Protein AF-A0A7C0YTQ5-F1 (afdb_monomer)

Structure (mmCIF, N/CA/C/O backbone):
data_AF-A0A7C0YTQ5-F1
#
_entry.id   AF-A0A7C0YTQ5-F1
#
loop_
_atom_site.group_PDB
_atom_site.id
_atom_site.type_symbol
_atom_site.label_atom_id
_atom_site.label_alt_id
_atom_site.label_comp_id
_atom_site.label_asym_id
_atom_site.label_entity_id
_atom_site.label_seq_id
_atom_site.pdbx_PDB_ins_code
_atom_site.Cartn_x
_atom_site.Cartn_y
_atom_site.Cartn_z
_atom_site.occupancy
_atom_site.B_iso_or_equiv
_atom_site.auth_seq_id
_atom_site.auth_comp_id
_atom_site.auth_asym_id
_atom_site.auth_atom_id
_atom_site.pdbx_PDB_model_num
ATOM 1 N N . MET A 1 1 ? 10.601 65.244 -18.528 1.00 33.66 1 MET A N 1
ATOM 2 C CA . MET A 1 1 ? 9.799 64.788 -19.687 1.00 33.66 1 MET A CA 1
ATOM 3 C C . MET A 1 1 ? 9.968 63.281 -19.863 1.00 33.66 1 MET A C 1
ATOM 5 O O . MET A 1 1 ? 11.079 62.850 -20.105 1.00 33.66 1 MET A O 1
ATOM 9 N N . LYS A 1 2 ? 8.852 62.544 -19.732 1.00 33.53 2 LYS A N 1
ATOM 10 C CA . LYS A 1 2 ? 8.462 61.284 -20.412 1.00 33.53 2 LYS A CA 1
ATOM 11 C C . LYS A 1 2 ? 9.343 60.011 -20.314 1.00 33.53 2 LYS A C 1
ATOM 13 O O . LYS A 1 2 ? 10.277 59.831 -21.078 1.00 33.53 2 LYS A O 1
ATOM 18 N N . ASN A 1 3 ? 8.880 59.097 -19.446 1.00 35.41 3 ASN A N 1
ATOM 19 C CA . ASN A 1 3 ? 8.549 57.664 -19.630 1.00 35.41 3 ASN A CA 1
ATOM 20 C C . ASN A 1 3 ? 9.261 56.822 -20.714 1.00 35.41 3 ASN A C 1
ATOM 22 O O . ASN A 1 3 ? 9.084 57.105 -21.896 1.00 35.41 3 ASN A O 1
ATOM 26 N N . ARG A 1 4 ? 9.726 55.611 -20.343 1.00 32.31 4 ARG A N 1
ATOM 27 C CA . ARG A 1 4 ? 8.963 54.346 -20.532 1.00 32.31 4 ARG A CA 1
ATOM 28 C C . ARG A 1 4 ? 9.652 53.096 -19.938 1.00 32.31 4 ARG A C 1
ATOM 30 O O . ARG A 1 4 ? 10.866 52.973 -19.952 1.00 32.31 4 ARG A O 1
ATOM 37 N N . LEU A 1 5 ? 8.798 52.200 -19.433 1.00 41.66 5 LEU A N 1
ATOM 38 C CA . LEU A 1 5 ? 9.021 50.893 -18.795 1.00 41.66 5 LEU A CA 1
ATOM 39 C C . LEU A 1 5 ? 9.475 49.776 -19.755 1.00 41.66 5 LEU A C 1
ATOM 41 O O . LEU A 1 5 ? 9.019 49.752 -20.895 1.00 41.66 5 LEU A O 1
ATOM 45 N N . SER A 1 6 ? 10.235 48.804 -19.225 1.00 32.41 6 SER A N 1
ATOM 46 C CA . SER A 1 6 ? 10.230 47.343 -19.510 1.00 32.41 6 SER A CA 1
ATOM 47 C C . SER A 1 6 ? 11.594 46.781 -19.070 1.00 32.41 6 SER A C 1
ATOM 49 O O . SER A 1 6 ? 12.605 47.314 -19.497 1.00 32.41 6 SER A O 1
ATOM 51 N N . GLY A 1 7 ? 11.787 45.745 -18.259 1.00 29.73 7 GLY A N 1
ATOM 52 C CA . GLY A 1 7 ? 10.937 44.734 -17.649 1.00 29.73 7 GLY A CA 1
ATOM 53 C C . GLY A 1 7 ? 11.862 43.697 -16.976 1.00 29.73 7 GLY A C 1
ATOM 54 O O . GLY A 1 7 ? 13.025 43.583 -17.355 1.00 29.73 7 GLY A O 1
ATOM 55 N N . LYS A 1 8 ? 11.307 42.931 -16.026 1.00 28.84 8 LYS A N 1
ATOM 56 C CA . LYS A 1 8 ? 11.883 41.760 -15.325 1.00 28.84 8 LYS A CA 1
ATOM 57 C C . LYS A 1 8 ? 12.876 42.059 -14.190 1.00 28.84 8 LYS A C 1
ATOM 59 O O . LYS A 1 8 ? 14.083 41.901 -14.321 1.00 28.84 8 LYS A O 1
ATOM 64 N N . ALA A 1 9 ? 12.315 42.406 -13.032 1.00 30.31 9 ALA A N 1
ATOM 65 C CA . ALA A 1 9 ? 12.960 42.177 -11.746 1.00 30.31 9 ALA A CA 1
ATOM 66 C C . ALA A 1 9 ? 12.836 40.686 -11.398 1.00 30.31 9 ALA A C 1
ATOM 68 O O . ALA A 1 9 ? 11.731 40.164 -11.245 1.00 30.31 9 ALA A O 1
ATOM 69 N N . THR A 1 10 ? 13.973 40.005 -11.317 1.00 30.00 10 THR A N 1
ATOM 70 C CA . THR A 1 10 ? 14.093 38.643 -10.797 1.00 30.00 10 THR A CA 1
ATOM 71 C C . THR A 1 10 ? 13.879 38.701 -9.287 1.00 30.00 10 THR A C 1
ATOM 73 O O . THR A 1 10 ? 14.781 39.081 -8.544 1.00 30.00 10 THR A O 1
ATOM 76 N N . PHE A 1 11 ? 12.673 38.380 -8.824 1.00 29.33 11 PHE A N 1
ATOM 77 C CA . PHE A 1 11 ? 12.411 38.181 -7.401 1.00 29.33 11 PHE A CA 1
ATOM 78 C C . PHE A 1 11 ? 12.892 36.783 -7.008 1.00 29.33 11 PHE A C 1
ATOM 80 O O . PHE A 1 11 ? 12.277 35.780 -7.358 1.00 29.33 11 PHE A O 1
ATOM 87 N N . ILE A 1 12 ? 14.011 36.731 -6.287 1.00 30.23 12 ILE A N 1
ATOM 88 C CA . ILE A 1 12 ? 14.450 35.547 -5.549 1.00 30.23 12 ILE A CA 1
ATOM 89 C C . ILE A 1 12 ? 13.505 35.425 -4.348 1.00 30.23 12 ILE A C 1
ATOM 91 O O . ILE A 1 12 ? 13.660 36.135 -3.356 1.00 30.23 12 ILE A O 1
ATOM 95 N N . PHE A 1 13 ? 12.479 34.580 -4.460 1.00 29.61 13 PHE A N 1
ATOM 96 C CA . PHE A 1 13 ? 11.639 34.213 -3.323 1.00 29.61 13 PHE A CA 1
ATOM 97 C C . PHE A 1 13 ? 12.388 33.191 -2.467 1.00 29.61 13 PHE A C 1
ATOM 99 O O . PHE A 1 13 ? 12.521 32.022 -2.817 1.00 29.61 13 PHE A O 1
ATOM 106 N N . LEU A 1 14 ? 12.891 33.674 -1.333 1.00 30.48 14 LEU A N 1
ATOM 107 C CA . LEU A 1 14 ? 13.418 32.885 -0.228 1.00 30.48 14 LEU A CA 1
ATOM 108 C C . LEU A 1 14 ? 12.229 32.209 0.484 1.00 30.48 14 LEU A C 1
ATOM 110 O O . LEU A 1 14 ? 11.686 32.732 1.454 1.00 30.48 14 LEU A O 1
ATOM 114 N N . GLY A 1 15 ? 11.752 31.092 -0.064 1.00 25.95 15 GLY A N 1
ATOM 115 C CA . GLY A 1 15 ? 10.710 30.266 0.544 1.00 25.95 15 GLY A CA 1
ATOM 116 C C . GLY A 1 15 ? 11.324 29.303 1.553 1.00 25.95 15 GLY A C 1
ATOM 117 O O . GLY A 1 15 ? 11.961 28.327 1.169 1.00 25.95 15 GLY A O 1
ATOM 118 N N . ALA A 1 16 ? 11.151 29.587 2.843 1.00 28.80 16 ALA A N 1
ATOM 119 C CA . ALA A 1 16 ? 11.506 28.678 3.923 1.00 28.80 16 ALA A CA 1
ATOM 120 C C . ALA A 1 16 ? 10.618 27.423 3.853 1.00 28.80 16 ALA A C 1
ATOM 122 O O . ALA A 1 16 ? 9.461 27.446 4.270 1.00 28.80 16 ALA A O 1
ATOM 123 N N . VAL A 1 17 ? 11.153 26.332 3.305 1.00 26.00 17 VAL A N 1
ATOM 124 C CA . VAL A 1 17 ? 10.541 25.004 3.396 1.00 26.00 17 VAL A CA 1
ATOM 125 C C . VAL A 1 17 ? 10.915 24.436 4.760 1.00 26.00 17 VAL A C 1
ATOM 127 O O . VAL A 1 17 ? 12.071 24.101 5.017 1.00 26.00 17 VAL A O 1
ATOM 130 N N . LEU A 1 18 ? 9.935 24.379 5.659 1.00 24.92 18 LEU A N 1
ATOM 131 C CA . LEU A 1 18 ? 10.058 23.721 6.953 1.00 24.92 18 LEU A CA 1
ATOM 132 C C . LEU A 1 18 ? 10.075 22.203 6.716 1.00 24.92 18 LEU A C 1
ATOM 134 O O . LEU A 1 18 ? 9.034 21.552 6.669 1.00 24.92 18 LEU A O 1
ATOM 138 N N . VAL A 1 19 ? 11.266 21.652 6.499 1.00 27.00 19 VAL A N 1
ATOM 139 C CA . VAL A 1 19 ? 11.475 20.208 6.394 1.00 27.00 19 VAL A CA 1
ATOM 140 C C . VAL A 1 19 ? 11.531 19.640 7.814 1.00 27.00 19 VAL A C 1
ATOM 142 O O . VAL A 1 19 ? 12.537 19.790 8.504 1.00 27.00 19 VAL A O 1
ATOM 145 N N . LEU A 1 20 ? 10.460 18.984 8.271 1.00 26.52 20 LEU A N 1
ATOM 146 C CA . LEU A 1 20 ? 10.534 18.093 9.433 1.00 26.52 20 LEU A CA 1
ATOM 147 C C . LEU A 1 20 ? 11.213 16.792 8.995 1.00 26.52 20 LEU A C 1
ATOM 149 O O . LEU A 1 20 ? 10.571 15.794 8.679 1.00 26.52 20 LEU A O 1
ATOM 153 N N . VAL A 1 21 ? 12.543 16.835 8.938 1.00 29.97 21 VAL A N 1
ATOM 154 C CA . VAL A 1 21 ? 13.379 15.642 8.844 1.00 29.97 21 VAL A CA 1
ATOM 155 C C . VAL A 1 21 ? 13.406 15.007 10.235 1.00 29.97 21 VAL A C 1
ATOM 157 O O . VAL A 1 21 ? 14.078 15.512 11.130 1.00 29.97 21 VAL A O 1
ATOM 160 N N . PHE A 1 22 ? 12.703 13.892 10.435 1.00 28.77 22 PHE A N 1
ATOM 161 C CA . PHE A 1 22 ? 12.998 12.989 11.552 1.00 28.77 22 PHE A CA 1
ATOM 162 C C . PHE A 1 22 ? 14.274 12.209 11.201 1.00 28.77 22 PHE A C 1
ATOM 164 O O . PHE A 1 22 ? 14.245 11.042 10.820 1.00 28.77 22 PHE A O 1
ATOM 171 N N . THR A 1 23 ? 15.427 12.875 11.266 1.00 30.69 23 THR A N 1
ATOM 172 C CA . THR A 1 23 ? 16.707 12.178 11.347 1.00 30.69 23 THR A CA 1
ATOM 173 C C . THR A 1 23 ? 16.878 11.754 12.795 1.00 30.69 23 THR A C 1
ATOM 175 O O . THR A 1 23 ? 17.096 12.579 13.681 1.00 30.69 23 THR A O 1
ATOM 178 N N . ALA A 1 24 ? 16.827 10.448 13.047 1.00 31.30 24 ALA A N 1
ATOM 179 C CA . ALA A 1 24 ? 17.508 9.882 14.200 1.00 31.30 24 ALA A CA 1
ATOM 180 C C . ALA A 1 24 ? 19.011 10.119 13.991 1.00 31.30 24 ALA A C 1
ATOM 182 O O . ALA A 1 24 ? 19.722 9.277 13.442 1.00 31.30 24 ALA A O 1
ATOM 183 N N . VAL A 1 25 ? 19.495 11.312 14.346 1.00 32.22 25 VAL A N 1
ATOM 184 C CA . VAL A 1 25 ? 20.926 11.576 14.350 1.00 32.22 25 VAL A CA 1
ATOM 185 C C . VAL A 1 25 ? 21.502 10.844 15.550 1.00 32.22 25 VAL A C 1
ATOM 187 O O . VAL A 1 25 ? 21.454 11.314 16.685 1.00 32.22 25 VAL A O 1
ATOM 190 N N . VAL A 1 26 ? 22.045 9.661 15.287 1.00 32.22 26 VAL A N 1
ATOM 191 C CA . VAL A 1 26 ? 22.974 8.991 16.191 1.00 32.22 26 VAL A CA 1
ATOM 192 C C . VAL A 1 26 ? 24.253 9.831 16.208 1.00 32.22 26 VAL A C 1
ATOM 194 O O . VAL A 1 26 ? 25.186 9.594 15.445 1.00 32.22 26 VAL A O 1
ATOM 197 N N . TYR A 1 27 ? 24.294 10.855 17.061 1.00 34.28 27 TYR A N 1
ATOM 198 C CA . TYR A 1 27 ? 25.544 11.513 17.426 1.00 34.28 27 TYR A CA 1
ATOM 199 C C . TYR A 1 27 ? 26.285 10.614 18.415 1.00 34.28 27 TYR A C 1
ATOM 201 O O . TYR A 1 27 ? 26.100 10.689 19.627 1.00 34.28 27 TYR A O 1
ATOM 209 N N . ALA A 1 28 ? 27.144 9.754 17.878 1.00 31.17 28 ALA A N 1
ATOM 210 C CA . ALA A 1 28 ? 28.247 9.174 18.621 1.00 31.17 28 ALA A CA 1
ATOM 211 C C . ALA A 1 28 ? 29.511 9.980 18.298 1.00 31.17 28 ALA A C 1
ATOM 213 O O . ALA A 1 28 ? 30.198 9.680 17.329 1.00 31.17 28 ALA A O 1
ATOM 214 N N . GLN A 1 29 ? 29.800 11.008 19.098 1.00 30.16 29 GLN A N 1
ATOM 215 C CA . GLN A 1 29 ? 31.159 11.472 19.402 1.00 30.16 29 GLN A CA 1
ATOM 216 C C . GLN A 1 29 ? 31.111 12.363 20.651 1.00 30.16 29 GLN A C 1
ATOM 218 O O . GLN A 1 29 ? 30.221 13.195 20.806 1.00 30.16 29 GLN A O 1
ATOM 223 N N . GLY A 1 30 ? 32.005 12.072 21.595 1.00 27.55 30 GLY A N 1
ATOM 224 C CA . GLY A 1 30 ? 31.931 12.520 22.979 1.00 27.55 30 GLY A CA 1
ATOM 225 C C . GLY A 1 30 ? 32.515 13.904 23.269 1.00 27.55 30 GLY A C 1
ATOM 226 O O . GLY A 1 30 ? 33.322 14.426 22.510 1.00 27.55 30 GLY A O 1
ATOM 227 N N . GLN A 1 31 ? 32.114 14.380 24.455 1.00 29.89 31 GLN A N 1
ATOM 228 C CA . GLN A 1 31 ? 32.648 15.463 25.293 1.00 29.89 31 GLN A CA 1
ATOM 229 C C . GLN A 1 31 ? 32.600 16.898 24.742 1.00 29.89 31 GLN A C 1
ATOM 231 O O . GLN A 1 31 ? 33.457 17.326 23.986 1.00 29.89 31 GLN A O 1
ATOM 236 N N . ASP A 1 32 ? 31.671 17.695 25.281 1.00 26.91 32 ASP A N 1
ATOM 237 C CA . ASP A 1 32 ? 32.032 18.495 26.457 1.00 26.91 32 ASP A CA 1
ATOM 238 C C . ASP A 1 32 ? 30.819 18.833 27.337 1.00 26.91 32 ASP A C 1
ATOM 240 O O . ASP A 1 32 ? 29.768 19.309 26.909 1.00 26.91 32 ASP A O 1
ATOM 244 N N . SER A 1 33 ? 30.980 18.523 28.617 1.00 44.69 33 SER A N 1
ATOM 245 C CA . SER A 1 33 ? 30.022 18.708 29.696 1.00 44.69 33 SER A CA 1
ATOM 246 C C . SER A 1 33 ? 30.047 20.150 30.199 1.00 44.69 33 SER A C 1
ATOM 248 O O . SER A 1 33 ? 30.950 20.524 30.940 1.00 44.69 33 SER A O 1
ATOM 250 N N . SER A 1 34 ? 29.051 20.952 29.814 1.00 39.31 34 SER A N 1
ATOM 251 C CA . SER A 1 34 ? 28.438 22.029 30.626 1.00 39.31 34 SER A CA 1
ATOM 252 C C . SER A 1 34 ? 27.469 22.878 29.788 1.00 39.31 34 SER A C 1
ATOM 254 O O . SER A 1 34 ? 27.635 24.078 29.605 1.00 39.31 34 SER A O 1
ATOM 256 N N . GLY A 1 35 ? 26.400 22.258 29.295 1.00 31.27 35 GLY A N 1
ATOM 257 C CA . GLY A 1 35 ? 25.255 22.967 28.726 1.00 31.27 35 GLY A CA 1
ATOM 258 C C . GLY A 1 35 ? 23.995 22.456 29.398 1.00 31.27 35 GLY A C 1
ATOM 259 O O . GLY A 1 35 ? 23.639 21.297 29.216 1.00 31.27 35 GLY A O 1
ATOM 260 N N . LYS A 1 36 ? 23.352 23.287 30.223 1.00 36.16 36 LYS A N 1
ATOM 261 C CA . LYS A 1 36 ? 22.067 22.977 30.865 1.00 36.16 36 LYS A CA 1
ATOM 262 C C . LYS A 1 36 ? 21.083 22.440 29.821 1.00 36.16 36 LYS A C 1
ATOM 264 O O . LYS A 1 36 ? 20.647 23.185 28.947 1.00 36.16 36 LYS A O 1
ATOM 269 N N . SER A 1 37 ? 20.731 21.162 29.944 1.00 37.69 37 SER A N 1
ATOM 270 C CA . SER A 1 37 ? 19.600 20.545 29.255 1.00 37.69 37 SER A CA 1
ATOM 271 C C . SER A 1 37 ? 18.329 21.302 29.646 1.00 37.69 37 SER A C 1
ATOM 273 O O . SER A 1 37 ? 17.781 21.107 30.726 1.00 37.69 37 SER A O 1
ATOM 275 N N . GLY A 1 38 ? 17.859 22.189 28.772 1.00 38.94 38 GLY A N 1
ATOM 276 C CA . GLY A 1 38 ? 16.577 22.885 28.912 1.00 38.94 38 GLY A CA 1
ATOM 277 C C . GLY A 1 38 ? 15.352 22.002 28.635 1.00 38.94 38 GLY A C 1
ATOM 278 O O . GLY A 1 38 ? 14.287 22.536 28.346 1.00 38.94 38 GLY A O 1
ATOM 279 N N . LEU A 1 39 ? 15.496 20.673 28.683 1.00 45.97 39 LEU A N 1
ATOM 280 C CA . LEU A 1 39 ? 14.443 19.685 28.413 1.00 45.97 39 LEU A CA 1
ATOM 281 C C . LEU A 1 39 ? 14.196 18.762 29.614 1.00 45.97 39 LEU A C 1
ATOM 283 O O . LEU A 1 39 ? 13.808 17.608 29.467 1.00 45.97 39 LEU A O 1
ATOM 287 N N . GLU A 1 40 ? 14.423 19.258 30.824 1.00 40.53 40 GLU A N 1
ATOM 288 C CA . GLU A 1 40 ? 14.065 18.533 32.038 1.00 40.53 40 GLU A CA 1
ATOM 289 C C . GLU A 1 40 ? 12.552 18.700 32.283 1.00 40.53 40 GLU A C 1
ATOM 291 O O . GLU A 1 40 ? 12.098 19.731 32.777 1.00 40.53 40 GLU A O 1
ATOM 296 N N . GLY A 1 41 ? 11.750 17.710 31.864 1.00 49.34 41 GLY A N 1
ATOM 297 C CA . GLY A 1 41 ? 10.367 17.549 32.340 1.00 49.34 41 GLY A CA 1
ATOM 298 C C . GLY A 1 41 ? 9.225 17.579 31.316 1.00 49.34 41 GLY A C 1
ATOM 299 O O . GLY A 1 41 ? 8.072 17.621 31.737 1.00 49.34 41 GLY A O 1
ATOM 300 N N . LYS A 1 42 ? 9.480 17.543 30.000 1.00 51.88 42 LYS A N 1
ATOM 301 C CA . LYS A 1 42 ? 8.412 17.339 28.999 1.00 51.88 42 LYS A CA 1
ATOM 302 C C . LYS A 1 42 ? 8.490 15.924 28.440 1.00 51.88 42 LYS A C 1
ATOM 304 O O . LYS A 1 42 ? 9.500 15.562 27.849 1.00 51.88 42 LYS A O 1
ATOM 309 N N . ASP A 1 43 ? 7.433 15.145 28.650 1.00 77.31 43 ASP A N 1
ATOM 310 C CA . ASP A 1 43 ? 7.246 13.837 28.019 1.00 77.31 43 ASP A CA 1
ATOM 311 C C . ASP A 1 43 ? 7.401 13.986 26.486 1.00 77.31 43 ASP A C 1
ATOM 313 O O . ASP A 1 43 ? 6.651 14.769 25.890 1.00 77.31 43 ASP A O 1
ATOM 317 N N . PRO A 1 44 ? 8.377 13.310 25.842 1.00 79.06 44 PRO A N 1
ATOM 318 C CA . PRO A 1 44 ? 8.600 13.407 24.399 1.00 79.06 44 PRO A CA 1
ATOM 319 C C . PRO A 1 44 ? 7.342 13.119 23.572 1.00 79.06 44 PRO A C 1
ATOM 321 O O . PRO A 1 44 ? 7.082 13.817 22.595 1.00 79.06 44 PRO A O 1
ATOM 324 N N . LEU A 1 45 ? 6.504 12.172 24.012 1.00 80.69 45 LEU A N 1
ATOM 325 C CA . LEU A 1 45 ? 5.254 11.841 23.329 1.00 80.69 45 LEU A CA 1
ATOM 326 C C . LEU A 1 45 ? 4.251 12.999 23.395 1.00 80.69 45 LEU A C 1
ATOM 328 O O . LEU A 1 45 ? 3.539 13.275 22.432 1.00 80.69 45 LEU A O 1
ATOM 332 N N . LEU A 1 46 ? 4.210 13.706 24.526 1.00 80.38 46 LEU A N 1
ATOM 333 C CA . LEU A 1 46 ? 3.353 14.875 24.702 1.00 80.38 46 LEU A CA 1
ATOM 334 C C . LEU A 1 46 ? 3.806 16.042 23.815 1.00 80.38 46 LEU A C 1
ATOM 336 O O . LEU A 1 46 ? 2.967 16.782 23.303 1.00 80.38 46 LEU A O 1
ATOM 340 N N . TYR A 1 47 ? 5.116 16.209 23.623 1.00 80.31 47 TYR A N 1
ATOM 341 C CA . TYR A 1 47 ? 5.659 17.211 22.707 1.00 80.31 47 TYR A CA 1
ATOM 342 C C . TYR A 1 47 ? 5.263 16.917 21.253 1.00 80.31 47 TYR A C 1
ATOM 344 O O . TYR A 1 47 ? 4.727 17.796 20.573 1.00 80.31 47 TYR A O 1
ATOM 352 N N . ASP A 1 48 ? 5.432 15.671 20.808 1.00 79.94 48 ASP A N 1
ATOM 353 C CA . ASP A 1 48 ? 5.049 15.248 19.458 1.00 79.94 48 ASP A CA 1
ATOM 354 C C . ASP A 1 48 ? 3.534 15.375 19.233 1.00 79.94 48 ASP A C 1
ATOM 356 O O . ASP A 1 48 ? 3.088 15.864 18.190 1.00 79.94 48 ASP A O 1
ATOM 360 N N . ALA A 1 49 ? 2.727 15.028 20.241 1.00 80.38 49 ALA A N 1
ATOM 361 C CA . ALA A 1 49 ? 1.273 15.158 20.187 1.00 80.38 49 ALA A CA 1
ATOM 362 C C . ALA A 1 49 ? 0.815 16.618 20.050 1.00 80.38 49 ALA A C 1
ATOM 364 O O . ALA A 1 49 ? -0.115 16.891 19.296 1.00 80.38 49 ALA A O 1
ATOM 365 N N . GLN A 1 50 ? 1.474 17.572 20.716 1.00 79.75 50 GLN A N 1
ATOM 366 C CA . GLN A 1 50 ? 1.169 19.004 20.571 1.00 79.75 50 GLN A CA 1
ATOM 367 C C . GLN A 1 50 ? 1.458 19.513 19.153 1.00 79.75 50 GLN A C 1
ATOM 369 O O . GLN A 1 50 ? 0.672 20.286 18.590 1.00 79.75 50 GLN A O 1
ATOM 374 N N . GLY A 1 51 ? 2.569 19.066 18.559 1.00 80.25 51 GLY A N 1
ATOM 375 C CA . GLY A 1 51 ? 2.908 19.379 17.172 1.00 80.25 51 GLY A CA 1
ATOM 376 C C . GLY A 1 51 ? 1.880 18.809 16.195 1.00 80.25 51 GLY A C 1
ATOM 377 O O . GLY A 1 51 ? 1.353 19.527 15.344 1.00 80.25 51 GLY A O 1
ATOM 378 N N . TYR A 1 52 ? 1.529 17.534 16.364 1.00 78.38 52 TYR A N 1
ATOM 379 C CA . TYR A 1 52 ? 0.518 16.866 15.550 1.00 78.38 52 TYR A CA 1
ATOM 380 C C . TYR A 1 52 ? -0.866 17.517 15.673 1.00 78.38 52 TYR A C 1
ATOM 382 O O . TYR A 1 52 ? -1.518 17.764 14.656 1.00 78.38 52 TYR A O 1
ATOM 390 N N . ALA A 1 53 ? -1.294 17.823 16.900 1.00 82.50 53 ALA A N 1
ATOM 391 C CA . ALA A 1 53 ? -2.563 18.476 17.204 1.00 82.50 53 ALA A CA 1
ATOM 392 C C . ALA A 1 53 ? -2.705 19.808 16.461 1.00 82.50 53 ALA A C 1
ATOM 394 O O . ALA A 1 53 ? -3.715 20.055 15.801 1.00 82.50 53 ALA A O 1
ATOM 395 N N . SER A 1 54 ? -1.645 20.618 16.491 1.00 80.50 54 SER A N 1
ATOM 396 C CA . SER A 1 54 ? -1.591 21.904 15.792 1.00 80.50 54 SER A CA 1
ATOM 397 C C . SER A 1 54 ? -1.704 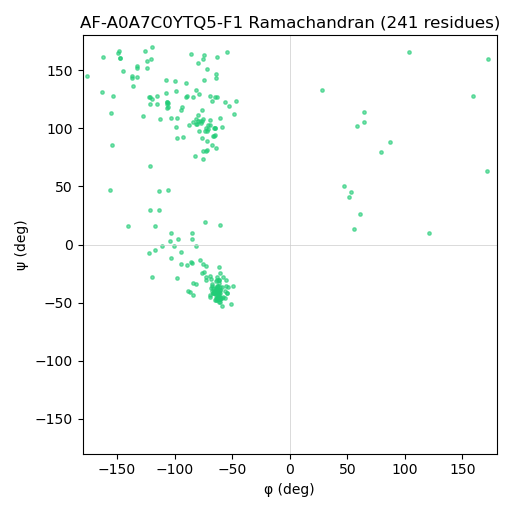21.740 14.273 1.00 80.50 54 SER A C 1
ATOM 399 O O . SER A 1 54 ? -2.437 22.482 13.625 1.00 80.50 54 SER A O 1
ATOM 401 N N . ASN A 1 55 ? -1.020 20.744 13.702 1.00 80.56 55 ASN A N 1
ATOM 402 C CA . ASN A 1 55 ? -1.000 20.511 12.255 1.00 80.56 55 ASN A CA 1
ATOM 403 C C . ASN A 1 55 ? -2.313 19.932 11.710 1.00 80.56 55 ASN A C 1
ATOM 405 O O . ASN A 1 55 ? -2.669 20.198 10.563 1.00 80.56 55 ASN A O 1
ATOM 409 N N . ASN A 1 56 ? -3.027 19.148 12.519 1.00 75.31 56 ASN A N 1
ATOM 410 C CA . ASN A 1 56 ? -4.266 18.475 12.121 1.00 75.31 56 ASN A CA 1
ATOM 411 C C . ASN A 1 56 ? -5.526 19.143 12.688 1.00 75.31 56 ASN A C 1
ATOM 413 O O . ASN A 1 56 ? -6.626 18.649 12.464 1.00 75.31 56 ASN A O 1
ATOM 417 N N . ASN A 1 57 ? -5.380 20.266 13.398 1.00 85.56 57 ASN A N 1
ATOM 418 C CA . ASN A 1 57 ? -6.478 20.997 14.029 1.00 85.56 57 ASN A CA 1
ATOM 419 C C . ASN A 1 57 ? -7.345 20.105 14.948 1.00 85.56 57 ASN A C 1
ATOM 421 O O . ASN A 1 57 ? -8.575 20.150 14.909 1.00 85.56 57 ASN A O 1
ATOM 425 N N . VAL A 1 58 ? -6.685 19.291 15.777 1.00 85.56 58 VAL A N 1
ATOM 426 C CA . VAL A 1 58 ? -7.300 18.436 16.810 1.00 85.56 58 VAL A CA 1
ATOM 427 C C . VAL A 1 58 ? -6.771 18.815 18.195 1.00 85.56 58 VAL A C 1
ATOM 429 O O . VAL A 1 58 ? -5.826 19.594 18.305 1.00 85.56 58 VAL A O 1
ATOM 432 N N . SER A 1 59 ? -7.367 18.297 19.273 1.00 89.56 59 SER A N 1
ATOM 433 C CA . SER A 1 59 ? -6.807 18.499 20.616 1.00 89.56 59 SER A CA 1
ATOM 434 C C . SER A 1 59 ? -5.571 17.620 20.844 1.00 89.56 59 SER A C 1
ATOM 436 O O . SER A 1 59 ? -5.384 16.604 20.176 1.00 89.56 59 SER A O 1
ATOM 438 N N . THR A 1 60 ? -4.730 17.983 21.814 1.00 88.19 60 THR A N 1
ATOM 439 C CA . THR A 1 60 ? -3.572 17.161 22.213 1.00 88.19 60 THR A CA 1
ATOM 440 C C . THR A 1 60 ? -4.011 15.783 22.710 1.00 88.19 60 THR A C 1
ATOM 442 O O . THR A 1 60 ? -3.356 14.784 22.433 1.00 88.19 60 THR A O 1
ATOM 445 N N . GLU A 1 61 ? -5.141 15.705 23.414 1.00 87.88 61 GLU A N 1
ATOM 446 C CA . GLU A 1 61 ? -5.720 14.446 23.886 1.00 87.88 61 GLU A CA 1
ATOM 447 C C . GLU A 1 61 ? -6.161 13.562 22.715 1.00 87.88 61 GLU A C 1
ATOM 449 O O . GLU A 1 61 ? -5.902 12.360 22.721 1.00 87.88 61 GLU A O 1
ATOM 454 N N . GLU A 1 62 ? -6.776 14.151 21.685 1.00 88.50 62 GLU A N 1
ATOM 455 C CA . GLU A 1 62 ? -7.148 13.426 20.470 1.00 88.50 62 GLU A CA 1
ATOM 456 C C . GLU A 1 62 ? -5.905 12.996 19.677 1.00 88.50 62 GLU A C 1
ATOM 458 O O . GLU A 1 62 ? -5.864 11.877 19.179 1.00 88.50 62 GLU A O 1
ATOM 463 N N . ALA A 1 63 ? -4.851 13.814 19.627 1.00 87.75 63 ALA A N 1
ATOM 464 C CA . ALA A 1 63 ? -3.573 13.422 19.032 1.00 87.75 63 ALA A CA 1
ATOM 465 C C . ALA A 1 63 ? -2.954 12.205 19.745 1.00 87.75 63 ALA A C 1
ATOM 467 O O . ALA A 1 63 ? -2.568 11.234 19.095 1.00 87.75 63 ALA A O 1
ATOM 468 N N . LEU A 1 64 ? -2.923 12.213 21.084 1.00 89.00 64 LEU A N 1
ATOM 469 C CA . LEU A 1 64 ? -2.446 11.079 21.883 1.00 89.00 64 LEU A CA 1
ATOM 470 C C . LEU A 1 64 ? -3.290 9.822 21.647 1.00 89.00 64 LEU A C 1
ATOM 472 O O . LEU A 1 64 ? -2.742 8.732 21.478 1.00 89.00 64 LEU A O 1
ATOM 476 N N . ARG A 1 65 ? -4.618 9.971 21.591 1.00 90.75 65 ARG A N 1
ATOM 477 C CA . ARG A 1 65 ? -5.531 8.874 21.255 1.00 90.75 65 ARG A CA 1
ATOM 478 C C . ARG A 1 65 ? -5.240 8.318 19.859 1.00 90.75 65 ARG A C 1
ATOM 480 O O . ARG A 1 65 ? -5.153 7.104 19.704 1.00 90.75 65 ARG A O 1
ATOM 487 N N . GLN A 1 66 ? -5.052 9.169 18.850 1.00 89.31 66 GLN A N 1
ATOM 488 C CA . GLN A 1 66 ? -4.741 8.735 17.484 1.00 89.31 66 GLN A CA 1
ATOM 489 C C . GLN A 1 66 ? -3.395 8.009 17.395 1.00 89.31 66 GLN A C 1
ATOM 491 O O . GLN A 1 66 ? -3.308 7.003 16.695 1.00 89.31 66 GLN A O 1
ATOM 496 N N . PHE A 1 67 ? -2.375 8.435 18.145 1.00 88.44 67 PHE A N 1
ATOM 497 C CA . PHE A 1 67 ? -1.098 7.715 18.220 1.00 88.44 67 PHE A CA 1
ATOM 498 C C . PHE A 1 67 ? -1.243 6.316 18.822 1.00 88.44 67 PHE A C 1
ATOM 500 O O . PHE A 1 67 ? -0.659 5.361 18.309 1.00 88.44 67 PHE A O 1
ATOM 507 N N . GLN A 1 68 ? -2.062 6.164 19.865 1.00 91.38 68 GLN A N 1
ATOM 508 C CA . GLN A 1 68 ? -2.371 4.844 20.421 1.00 91.38 68 GLN A CA 1
ATOM 509 C C . GLN A 1 68 ? -3.102 3.967 19.399 1.00 91.38 68 GLN A C 1
ATOM 511 O O . GLN A 1 68 ? -2.725 2.815 19.192 1.00 91.38 68 GLN A O 1
ATOM 516 N N . LEU A 1 69 ? -4.113 4.513 18.715 1.00 93.50 69 LEU A N 1
ATOM 517 C CA . LEU A 1 69 ? -4.848 3.787 17.678 1.00 93.50 69 LEU A CA 1
ATOM 518 C C . LEU A 1 69 ? -3.944 3.402 16.499 1.00 93.50 69 LEU A C 1
ATOM 520 O O . LEU A 1 69 ? -4.095 2.312 15.957 1.00 93.50 69 LEU A O 1
ATOM 524 N N . GLN A 1 70 ? -2.981 4.249 16.132 1.00 90.31 70 GLN A N 1
ATOM 525 C CA . GLN A 1 70 ? -1.985 3.965 15.101 1.00 90.31 70 GLN A CA 1
ATOM 526 C C . GLN A 1 70 ? -1.072 2.788 15.481 1.00 90.31 70 GLN A C 1
ATOM 528 O O . GLN A 1 70 ? -0.828 1.927 14.637 1.00 90.31 70 GLN A O 1
ATOM 533 N N . ASP A 1 71 ? -0.600 2.709 16.729 1.00 92.38 71 ASP A N 1
ATOM 534 C CA . ASP A 1 71 ? 0.200 1.566 17.200 1.00 92.38 71 ASP A CA 1
ATOM 535 C C . ASP A 1 71 ? -0.602 0.254 17.145 1.00 92.38 71 ASP A C 1
ATOM 537 O O . ASP A 1 71 ? -0.117 -0.776 16.669 1.00 92.38 71 ASP A O 1
ATOM 541 N N . ILE A 1 72 ? -1.871 0.295 17.564 1.00 95.19 72 ILE A N 1
ATOM 542 C CA . ILE A 1 72 ? -2.768 -0.866 17.496 1.00 95.19 72 ILE A CA 1
ATOM 543 C C . ILE A 1 72 ? -3.054 -1.249 16.036 1.00 95.19 72 ILE A C 1
ATOM 545 O O . ILE A 1 72 ? -3.010 -2.430 15.692 1.00 95.19 72 ILE A O 1
ATOM 549 N N . ALA A 1 73 ? -3.286 -0.272 15.159 1.00 95.12 73 ALA A N 1
ATOM 550 C CA . ALA A 1 73 ? -3.500 -0.502 13.734 1.00 95.12 73 ALA A CA 1
ATOM 551 C C . ALA A 1 73 ? -2.272 -1.136 13.057 1.00 95.12 73 ALA A C 1
ATOM 553 O O . ALA A 1 73 ? -2.437 -2.005 12.206 1.00 95.12 73 ALA A O 1
ATOM 554 N N . GLY A 1 74 ? -1.053 -0.777 13.474 1.00 93.38 74 GLY A N 1
ATOM 555 C CA . GLY A 1 74 ? 0.174 -1.427 13.002 1.00 93.38 74 GLY A CA 1
ATOM 556 C C . GLY A 1 74 ? 0.259 -2.907 13.394 1.00 93.38 74 GLY A C 1
ATOM 557 O O . GLY A 1 74 ? 0.668 -3.742 12.590 1.00 93.38 74 GLY A O 1
ATOM 558 N N . LYS A 1 75 ? -0.189 -3.263 14.605 1.00 96.56 75 LYS A N 1
ATOM 559 C CA . LYS A 1 75 ? -0.295 -4.671 15.033 1.00 96.56 75 LYS A CA 1
ATOM 560 C C . LYS A 1 75 ? -1.356 -5.423 14.228 1.00 96.56 75 LYS A C 1
ATOM 562 O O . LYS A 1 75 ? -1.108 -6.550 13.809 1.00 96.56 75 LYS A O 1
ATOM 567 N N . LEU A 1 76 ? -2.506 -4.792 13.981 1.00 97.88 76 LEU A N 1
ATOM 568 C CA . LEU A 1 76 ? -3.566 -5.355 13.144 1.00 97.88 76 LEU A CA 1
ATOM 569 C C . LEU A 1 76 ? -3.078 -5.614 11.708 1.00 97.88 76 LEU A C 1
ATOM 571 O O . LEU A 1 76 ? -3.307 -6.701 11.186 1.00 97.88 76 LEU A O 1
ATOM 575 N N . ASP A 1 77 ? -2.383 -4.654 11.092 1.00 97.00 77 ASP A N 1
ATOM 576 C CA . ASP A 1 77 ? -1.819 -4.788 9.740 1.00 97.00 77 ASP A CA 1
ATOM 577 C C . ASP A 1 77 ? -0.857 -5.979 9.635 1.00 97.00 77 ASP A C 1
ATOM 579 O O . ASP A 1 77 ? -0.966 -6.789 8.711 1.00 97.00 77 ASP A O 1
ATOM 583 N N . ALA A 1 78 ? 0.032 -6.142 10.621 1.00 96.00 78 ALA A N 1
ATOM 584 C CA . ALA A 1 78 ? 0.961 -7.265 10.669 1.00 96.00 78 ALA A CA 1
ATOM 585 C C . ALA A 1 78 ? 0.231 -8.617 10.752 1.00 96.00 78 ALA A C 1
ATOM 587 O O . ALA A 1 78 ? 0.577 -9.555 10.034 1.00 96.00 78 ALA A O 1
ATOM 588 N N . GLU A 1 79 ? -0.800 -8.725 11.593 1.00 97.69 79 GLU A N 1
ATOM 589 C CA . GLU A 1 79 ? -1.556 -9.971 11.746 1.00 97.69 79 GLU A CA 1
ATOM 590 C C . GLU A 1 79 ? -2.389 -10.313 10.511 1.00 97.69 79 GLU A C 1
ATOM 592 O O . GLU A 1 79 ? -2.363 -11.460 10.064 1.00 97.69 79 GLU A O 1
ATOM 597 N N . LEU A 1 80 ? -3.078 -9.333 9.920 1.00 97.81 80 LEU A N 1
ATOM 598 C CA . LEU A 1 80 ? -3.835 -9.534 8.682 1.00 97.81 80 LEU A CA 1
ATOM 599 C C . LEU A 1 80 ? -2.910 -9.915 7.521 1.00 97.81 80 LEU A C 1
ATOM 601 O O . LEU A 1 80 ? -3.218 -10.833 6.764 1.00 97.81 80 LEU A O 1
ATOM 605 N N . SER A 1 81 ? -1.740 -9.278 7.426 1.00 95.38 81 SER A N 1
ATOM 606 C CA . SER A 1 81 ? -0.723 -9.606 6.421 1.00 95.38 81 SER A CA 1
ATOM 607 C C . SER A 1 81 ? -0.196 -11.034 6.547 1.00 95.38 81 SER A C 1
ATOM 609 O O . SER A 1 81 ? 0.191 -11.629 5.545 1.00 95.38 81 SER A O 1
ATOM 611 N N . MET A 1 82 ? -0.158 -11.589 7.760 1.00 96.00 82 MET A N 1
ATOM 612 C CA . MET A 1 82 ? 0.325 -12.950 8.005 1.00 96.00 82 MET A CA 1
ATOM 613 C C . MET A 1 82 ? -0.765 -14.011 7.845 1.00 96.00 82 MET A C 1
ATOM 615 O O . MET A 1 82 ? -0.496 -15.085 7.309 1.00 96.00 82 MET A O 1
ATOM 619 N N . ASN A 1 83 ? -1.975 -13.727 8.325 1.00 97.94 83 ASN A N 1
ATOM 620 C CA . ASN A 1 83 ? -3.027 -14.733 8.469 1.00 97.94 83 ASN A CA 1
ATOM 621 C C . ASN A 1 83 ? -4.030 -14.721 7.312 1.00 97.94 83 ASN A C 1
ATOM 623 O O . ASN A 1 83 ? -4.582 -15.764 6.981 1.00 97.94 83 ASN A O 1
ATOM 627 N N . GLU A 1 84 ? -4.240 -13.566 6.678 1.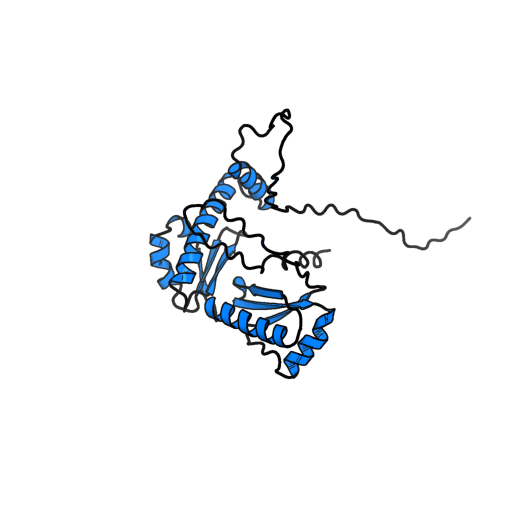00 98.19 84 GLU A N 1
ATOM 628 C CA . GLU A 1 84 ? -5.286 -13.357 5.671 1.00 98.19 84 GLU A CA 1
ATOM 629 C C . GLU A 1 84 ? -4.697 -13.098 4.273 1.00 98.19 84 GLU A C 1
ATOM 631 O O . GLU A 1 84 ? -5.293 -12.394 3.461 1.00 98.19 84 GLU A O 1
ATOM 636 N N . THR A 1 85 ? -3.522 -13.661 3.972 1.00 97.00 85 THR A N 1
ATOM 637 C CA . THR A 1 85 ? -2.702 -13.380 2.768 1.00 97.00 85 THR A CA 1
ATOM 638 C C . THR A 1 85 ? -3.461 -13.434 1.439 1.00 97.00 85 THR A C 1
ATOM 640 O O . THR A 1 85 ? -3.194 -12.653 0.524 1.00 97.00 85 THR A O 1
ATOM 643 N N . GLU A 1 86 ? -4.427 -14.344 1.316 1.00 97.62 86 GLU A N 1
ATOM 644 C CA . GLU A 1 86 ? -5.208 -14.509 0.090 1.00 97.62 86 GLU A CA 1
ATOM 645 C C . GLU A 1 86 ? -6.220 -13.383 -0.140 1.00 97.62 86 GLU A C 1
ATOM 647 O O . GLU A 1 86 ? -6.579 -13.103 -1.284 1.00 97.62 86 GLU A O 1
ATOM 652 N N . THR A 1 87 ? -6.713 -12.753 0.930 1.00 98.50 87 THR A N 1
ATOM 653 C CA . THR A 1 87 ? -7.834 -11.808 0.841 1.00 98.50 87 THR A CA 1
ATOM 654 C C . THR A 1 87 ? -7.489 -10.406 1.301 1.00 98.50 87 THR A C 1
ATOM 656 O O . THR A 1 87 ? -8.067 -9.456 0.785 1.00 98.50 87 THR A O 1
ATOM 659 N N . PHE A 1 88 ? -6.537 -10.240 2.214 1.00 98.62 88 PHE A N 1
ATOM 660 C CA . PHE A 1 88 ? -6.124 -8.940 2.709 1.00 98.62 88 PHE A CA 1
ATOM 661 C C . PHE A 1 88 ? -5.479 -8.108 1.601 1.00 98.62 88 PHE A C 1
ATOM 663 O O . PHE A 1 88 ? -4.548 -8.538 0.920 1.00 98.62 88 PHE A O 1
ATOM 670 N N . ALA A 1 89 ? -5.987 -6.894 1.422 1.00 98.38 89 ALA A N 1
ATOM 671 C CA . ALA A 1 89 ? -5.596 -5.961 0.371 1.00 98.38 89 ALA A CA 1
ATOM 672 C C . ALA A 1 89 ? -4.975 -4.665 0.921 1.00 98.38 89 ALA A C 1
ATOM 674 O O . ALA A 1 89 ? -4.820 -3.691 0.182 1.00 98.38 89 ALA A O 1
ATOM 675 N N . GLY A 1 90 ? -4.575 -4.676 2.196 1.00 97.31 90 GLY A N 1
ATOM 676 C CA . GLY A 1 90 ? -3.822 -3.614 2.856 1.00 97.31 90 GLY A CA 1
ATOM 677 C C . GLY A 1 90 ? -4.656 -2.738 3.792 1.00 97.31 90 GLY A C 1
ATOM 678 O O . GLY A 1 90 ? -5.890 -2.743 3.763 1.00 97.31 90 GLY A O 1
ATOM 679 N N . LEU A 1 91 ? -3.947 -1.976 4.626 1.00 97.94 91 LEU A N 1
ATOM 680 C CA . LEU A 1 91 ? -4.498 -1.093 5.650 1.00 97.94 91 LEU A CA 1
ATOM 681 C C . LEU A 1 91 ? -3.827 0.285 5.586 1.00 97.94 91 LEU A C 1
ATOM 683 O O . LEU A 1 91 ? -2.639 0.400 5.284 1.00 97.94 91 LEU A O 1
ATOM 687 N N . TRP A 1 92 ? -4.588 1.348 5.848 1.00 96.56 92 TRP A N 1
ATOM 688 C CA . TRP A 1 92 ? -4.037 2.693 6.041 1.00 96.56 92 TRP A CA 1
ATOM 689 C C . TRP A 1 92 ? -4.866 3.514 7.025 1.00 96.56 92 TRP A C 1
ATOM 691 O O . TRP A 1 92 ? -5.999 3.171 7.363 1.00 96.56 92 TRP A O 1
ATOM 701 N N . LEU A 1 93 ? -4.286 4.631 7.463 1.00 93.19 93 LEU A N 1
ATOM 702 C CA . LEU A 1 93 ? -4.945 5.606 8.322 1.00 93.19 93 LEU A CA 1
ATOM 703 C C . LEU A 1 93 ? -5.467 6.777 7.488 1.00 93.19 93 LEU A C 1
ATOM 705 O O . LEU A 1 93 ? -4.754 7.338 6.651 1.00 93.19 93 LEU A O 1
ATOM 709 N N . GLU A 1 94 ? -6.717 7.159 7.718 1.00 89.62 94 GLU A N 1
ATOM 710 C CA . GLU A 1 94 ? -7.285 8.418 7.239 1.00 89.62 94 GLU A CA 1
ATOM 711 C C . GLU A 1 94 ? -7.423 9.347 8.437 1.00 89.62 94 GLU A C 1
ATOM 713 O O . GLU A 1 94 ? -8.062 8.987 9.413 1.00 89.62 94 GLU A O 1
ATOM 718 N N . HIS A 1 95 ? -6.808 10.526 8.381 1.00 84.12 95 HIS A N 1
ATOM 719 C CA . HIS A 1 95 ? -6.879 11.506 9.472 1.00 84.12 95 HIS A CA 1
ATOM 720 C C . HIS A 1 95 ? -7.987 12.549 9.261 1.00 84.12 95 HIS A C 1
ATOM 722 O O . HIS A 1 95 ? -8.366 13.236 10.201 1.00 84.12 95 HIS A O 1
ATOM 728 N N . ASN A 1 96 ? -8.501 12.673 8.031 1.00 78.50 96 ASN A N 1
ATOM 729 C CA . ASN A 1 96 ? -9.497 13.667 7.632 1.00 78.50 96 ASN A CA 1
ATOM 730 C C . ASN A 1 96 ? -10.577 13.032 6.736 1.00 78.50 96 ASN A C 1
ATOM 732 O O . ASN A 1 96 ? -10.221 12.234 5.864 1.00 78.50 96 ASN A O 1
ATOM 736 N N . PRO A 1 97 ? -11.860 13.433 6.859 1.00 82.19 97 PRO A N 1
ATOM 737 C CA . PRO A 1 97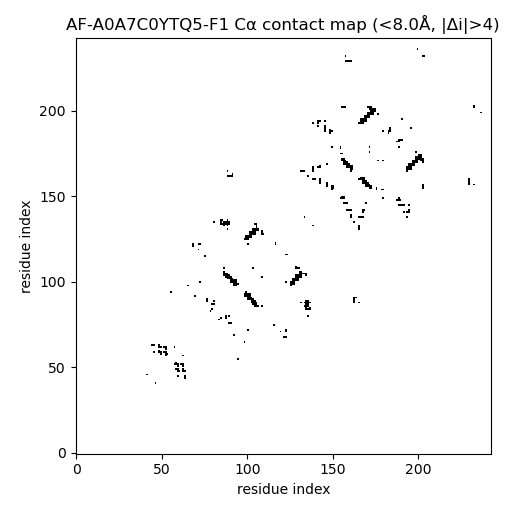 ? -12.402 14.407 7.823 1.00 82.19 97 PRO A CA 1
ATOM 738 C C . PRO A 1 97 ? -12.531 13.867 9.258 1.00 82.19 97 PRO A C 1
ATOM 740 O O . PRO A 1 97 ? -12.659 14.650 10.191 1.00 82.19 97 PRO A O 1
ATOM 743 N N . GLU A 1 98 ? -12.481 12.550 9.434 1.00 86.75 98 GLU A N 1
ATOM 744 C CA . GLU A 1 98 ? -12.496 11.863 10.728 1.00 86.75 98 GLU A CA 1
ATOM 745 C C . GLU A 1 98 ? -11.391 10.808 10.732 1.00 86.75 98 GLU A C 1
ATOM 747 O O . GLU A 1 98 ? -11.054 10.274 9.672 1.00 86.75 98 GLU A O 1
ATOM 752 N N . PHE A 1 99 ? -10.856 10.485 11.913 1.00 88.25 99 PHE A N 1
ATOM 753 C CA . PHE A 1 99 ? -9.860 9.427 12.038 1.00 88.25 99 PHE A CA 1
ATOM 754 C C . PHE A 1 99 ? -10.475 8.056 11.741 1.00 88.25 99 PHE A C 1
ATOM 756 O O . 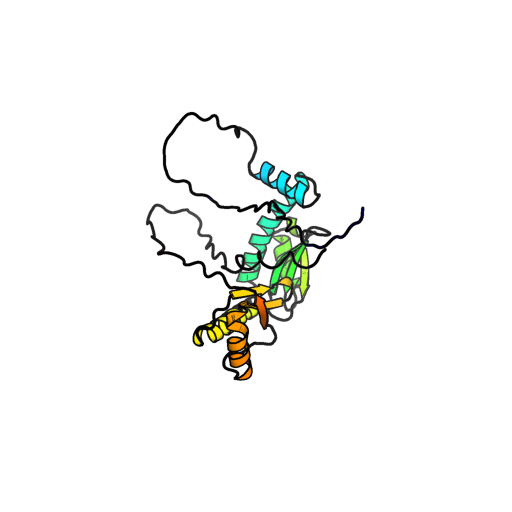PHE A 1 99 ? -11.429 7.646 12.408 1.00 88.25 99 PHE A O 1
ATOM 763 N N . ARG A 1 100 ? -9.906 7.333 10.775 1.00 94.88 100 ARG A N 1
ATOM 764 C CA . ARG A 1 100 ? -10.322 5.977 10.402 1.00 94.88 100 ARG A CA 1
ATOM 765 C C . ARG A 1 100 ? -9.124 5.076 10.169 1.00 94.88 100 ARG A C 1
ATOM 767 O O . ARG A 1 100 ? -8.115 5.493 9.603 1.00 94.88 100 ARG A O 1
ATOM 774 N N . VAL A 1 101 ? -9.288 3.816 10.543 1.00 97.00 101 VAL A N 1
ATOM 775 C CA . VAL A 1 101 ? -8.422 2.713 10.137 1.00 97.00 101 VAL A CA 1
ATOM 776 C C . VAL A 1 101 ? -9.123 2.002 8.992 1.00 97.00 101 VAL A C 1
ATOM 778 O O . VAL A 1 101 ? -10.074 1.254 9.205 1.00 97.00 101 VAL A O 1
ATOM 781 N N . VAL A 1 102 ? -8.700 2.263 7.762 1.00 97.94 102 VAL A N 1
ATOM 782 C CA . VAL A 1 102 ? -9.324 1.633 6.601 1.00 97.94 102 VAL A CA 1
ATOM 783 C C . VAL A 1 102 ? -8.609 0.328 6.301 1.00 97.94 102 VAL A C 1
ATOM 785 O O . VAL A 1 102 ? -7.389 0.306 6.155 1.00 97.94 102 VAL A O 1
ATOM 788 N N . VAL A 1 103 ? -9.376 -0.751 6.199 1.00 98.38 103 VAL A N 1
ATOM 789 C CA . VAL A 1 103 ? -8.886 -2.109 5.956 1.00 98.38 103 VAL A CA 1
ATOM 790 C C . VAL A 1 103 ? -9.549 -2.636 4.694 1.00 98.38 103 VAL A C 1
ATOM 792 O O . VAL A 1 103 ? -10.773 -2.607 4.578 1.00 98.38 103 VAL A O 1
ATOM 795 N N . GLN A 1 104 ? -8.765 -3.115 3.733 1.00 98.31 104 GLN A N 1
ATOM 796 C CA . GLN A 1 104 ? -9.297 -3.658 2.487 1.00 98.31 104 GLN A CA 1
ATOM 797 C C . GLN A 1 104 ? -9.176 -5.173 2.416 1.00 98.31 104 GLN A C 1
ATOM 799 O O . GLN A 1 104 ? -8.148 -5.742 2.782 1.00 98.31 104 GLN A O 1
ATOM 804 N N . PHE A 1 105 ? -10.205 -5.808 1.854 1.00 98.81 105 PHE A N 1
ATOM 805 C CA . PHE A 1 105 ? -10.195 -7.223 1.494 1.00 98.81 105 PHE A CA 1
ATOM 806 C C . PHE A 1 105 ? -10.720 -7.435 0.073 1.00 98.81 105 PHE A C 1
ATOM 808 O O . PHE A 1 105 ? -11.533 -6.655 -0.415 1.00 98.81 105 PHE A O 1
ATOM 815 N N . THR A 1 106 ? -10.307 -8.510 -0.590 1.00 98.62 106 THR A N 1
ATOM 816 C CA . THR A 1 106 ? -10.848 -8.896 -1.904 1.00 98.62 106 THR A CA 1
ATOM 817 C C . THR A 1 106 ? -12.233 -9.533 -1.809 1.00 98.62 106 THR A C 1
ATOM 819 O O . THR A 1 106 ? -13.011 -9.493 -2.759 1.00 98.62 106 THR A O 1
ATOM 822 N N . ARG A 1 107 ? -12.555 -10.117 -0.650 1.00 98.50 107 ARG A N 1
ATOM 823 C CA . ARG A 1 107 ? -13.843 -10.742 -0.328 1.00 98.50 107 ARG A CA 1
ATOM 824 C C . ARG A 1 107 ? -14.005 -10.896 1.181 1.00 98.50 107 ARG A C 1
ATOM 826 O O . ARG A 1 107 ? -13.023 -10.851 1.913 1.00 98.50 107 ARG A O 1
ATOM 833 N N . ASP A 1 108 ? -15.248 -11.074 1.622 1.00 97.94 108 ASP A N 1
ATOM 834 C CA . ASP A 1 108 ? -15.633 -11.476 2.985 1.00 97.94 108 ASP A CA 1
ATOM 835 C C . ASP A 1 108 ? -15.110 -10.601 4.145 1.00 97.94 108 ASP A C 1
ATOM 837 O O . ASP A 1 108 ? -15.251 -10.978 5.307 1.00 97.94 108 ASP A O 1
ATOM 841 N N . GLY A 1 109 ? -14.586 -9.402 3.859 1.00 97.94 109 GLY A N 1
ATOM 842 C CA . GLY A 1 109 ? -13.862 -8.571 4.828 1.00 97.94 109 GLY A CA 1
ATOM 843 C C . GLY A 1 109 ? -14.628 -8.266 6.116 1.00 97.94 109 GLY A C 1
ATOM 844 O O . GLY A 1 109 ? -14.071 -8.378 7.204 1.00 97.94 109 GLY A O 1
ATOM 845 N N . GLU A 1 110 ? -15.925 -7.965 6.015 1.00 97.81 110 GLU A N 1
ATOM 846 C CA . GLU A 1 110 ? -16.793 -7.711 7.178 1.00 97.81 110 GLU A CA 1
ATOM 847 C C . GLU A 1 110 ? -16.907 -8.920 8.111 1.00 97.81 110 GLU A C 1
ATOM 849 O O . GLU A 1 110 ? -17.099 -8.782 9.316 1.00 97.81 110 GLU A O 1
ATOM 854 N N . THR A 1 111 ? -16.811 -10.135 7.571 1.00 98.31 111 THR A N 1
ATOM 855 C CA . THR A 1 111 ? -16.811 -11.355 8.381 1.00 98.31 111 THR A CA 1
ATOM 856 C C . THR A 1 111 ? -15.411 -11.650 8.903 1.00 98.31 111 THR A C 1
ATOM 858 O O . THR A 1 111 ? -15.271 -11.944 10.090 1.00 98.31 111 THR A O 1
ATOM 861 N N . THR A 1 112 ? -14.388 -11.504 8.058 1.00 98.25 112 THR A N 1
ATOM 862 C CA . THR A 1 112 ? -12.981 -11.743 8.403 1.00 98.25 112 THR A CA 1
ATOM 863 C C . THR A 1 112 ? -12.493 -10.835 9.530 1.00 98.25 112 THR A C 1
ATOM 865 O O . THR A 1 112 ? -11.792 -11.299 10.423 1.00 98.25 112 THR A O 1
ATOM 868 N N . ILE A 1 113 ? -12.895 -9.559 9.558 1.00 97.94 113 ILE A N 1
ATOM 869 C CA . ILE A 1 113 ? -12.380 -8.591 10.538 1.00 97.94 113 ILE A CA 1
ATOM 870 C C . ILE A 1 113 ? -12.946 -8.782 11.957 1.00 97.94 113 ILE A C 1
ATOM 872 O O . ILE A 1 113 ? -12.317 -8.386 12.938 1.00 97.94 113 ILE A O 1
ATOM 876 N N . LYS A 1 114 ? -14.127 -9.400 12.103 1.00 97.69 114 LYS A N 1
ATOM 877 C CA . LYS A 1 114 ? -14.837 -9.552 13.392 1.00 97.69 114 LYS A CA 1
ATOM 878 C C . LYS A 1 114 ? -13.989 -10.134 14.529 1.00 97.69 114 LYS A C 1
ATOM 880 O O . LYS A 1 114 ? -13.973 -9.520 15.598 1.00 97.69 114 LYS A O 1
ATOM 885 N N . PRO A 1 115 ? -13.289 -11.277 14.368 1.00 97.88 115 PRO A N 1
ATOM 886 C CA . PRO A 1 115 ? -12.435 -11.810 15.430 1.00 97.88 115 PRO A CA 1
ATOM 887 C C . PRO A 1 115 ? -11.333 -10.828 15.850 1.00 97.88 115 PRO A C 1
ATOM 889 O O . PRO A 1 115 ? -11.051 -10.704 17.042 1.00 97.88 115 PRO A O 1
ATOM 892 N N . TYR A 1 116 ? -10.766 -10.073 14.906 1.00 97.88 116 TYR A N 1
ATOM 893 C CA . TYR A 1 116 ? -9.741 -9.070 15.195 1.00 97.88 116 TYR A CA 1
ATOM 894 C C . TYR A 1 116 ? -10.296 -7.888 15.994 1.00 97.88 116 TYR A C 1
ATOM 896 O O . TYR A 1 116 ? -9.611 -7.379 16.874 1.00 97.88 116 TYR A O 1
ATOM 904 N N . MET A 1 117 ? -11.553 -7.494 15.775 1.00 97.44 117 MET A N 1
ATOM 905 C CA . MET A 1 117 ? -12.206 -6.457 16.589 1.00 97.44 117 MET A CA 1
ATOM 906 C C . MET A 1 117 ? -12.490 -6.918 18.024 1.00 97.44 117 MET A C 1
ATOM 908 O O . MET A 1 117 ? -12.486 -6.103 18.940 1.00 97.44 117 MET A O 1
ATOM 912 N N . GLY A 1 118 ? -12.667 -8.224 18.253 1.00 96.44 118 GLY A N 1
ATOM 913 C CA . GLY A 1 118 ? -12.706 -8.783 19.609 1.00 96.44 118 GLY A CA 1
ATOM 914 C C . GLY A 1 118 ? -11.352 -8.719 20.326 1.00 96.44 118 GLY A C 1
ATOM 915 O O . GLY A 1 118 ? -11.307 -8.601 21.549 1.00 96.44 118 GLY A O 1
ATOM 916 N N . LYS A 1 119 ? -10.252 -8.774 19.567 1.00 97.44 119 LYS A N 1
ATOM 917 C CA . LYS A 1 119 ? -8.877 -8.669 20.073 1.00 97.44 119 LYS A CA 1
ATOM 918 C C . LYS A 1 119 ? -8.411 -7.219 20.255 1.00 97.44 119 LYS A C 1
ATOM 920 O O . LYS A 1 119 ? -7.655 -6.952 21.183 1.00 97.44 119 LYS A O 1
ATOM 925 N N . TYR A 1 120 ? -8.875 -6.313 19.396 1.00 97.38 120 TYR A N 1
ATOM 926 C CA . TYR A 1 120 ? -8.557 -4.882 19.394 1.00 97.38 120 TYR A CA 1
ATOM 927 C C . TYR A 1 120 ? -9.835 -4.037 19.529 1.00 97.38 120 TYR A C 1
ATOM 929 O O . TYR A 1 120 ? -10.241 -3.366 18.573 1.00 97.38 120 TYR A O 1
ATOM 937 N N . PRO A 1 121 ? -10.513 -4.075 20.689 1.00 97.00 121 PRO A N 1
ATOM 938 C CA . PRO A 1 121 ? -11.783 -3.376 20.887 1.00 97.00 121 PRO A CA 1
ATOM 939 C C . PRO A 1 121 ? -11.681 -1.853 20.708 1.00 97.00 121 PRO A C 1
ATOM 941 O O . PRO A 1 121 ? -12.667 -1.207 20.358 1.00 97.00 121 PRO A O 1
ATOM 944 N N . GLU A 1 122 ? -10.499 -1.266 20.895 1.00 96.62 122 GLU A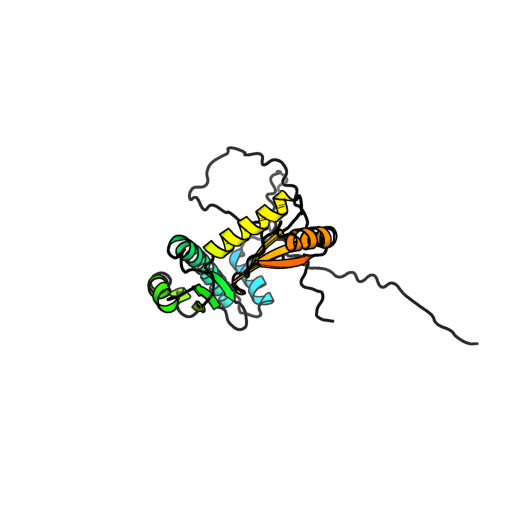 N 1
ATOM 945 C CA . GLU A 1 122 ? -10.224 0.160 20.699 1.00 96.62 122 GLU A CA 1
ATOM 946 C C . GLU A 1 122 ? -10.413 0.600 19.241 1.00 96.62 122 GLU A C 1
ATOM 948 O O . GLU A 1 122 ? -10.756 1.754 18.978 1.00 96.62 122 GLU A O 1
ATOM 953 N N . LEU A 1 123 ? -10.225 -0.326 18.295 1.00 96.50 123 LEU A N 1
ATOM 954 C CA . LEU A 1 123 ? -10.384 -0.077 16.866 1.00 96.50 123 LEU A CA 1
ATOM 955 C C . LEU A 1 123 ? -11.834 -0.226 16.381 1.00 96.50 123 LEU A C 1
ATOM 957 O O . LEU A 1 123 ? -12.167 0.276 15.309 1.00 96.50 123 LEU A O 1
ATOM 961 N N . ALA A 1 124 ? -12.713 -0.859 17.164 1.00 93.31 124 ALA A N 1
ATOM 962 C CA . ALA A 1 124 ? -14.037 -1.297 16.711 1.00 93.31 124 ALA A CA 1
ATOM 963 C C . ALA A 1 124 ? -14.934 -0.169 16.164 1.00 93.31 124 ALA A C 1
ATOM 965 O O . ALA A 1 124 ? -15.777 -0.420 15.310 1.00 93.31 124 ALA A O 1
ATOM 966 N N . ASN A 1 125 ? -14.740 1.068 16.632 1.00 94.06 125 ASN A N 1
ATOM 967 C CA . ASN A 1 125 ? -15.532 2.232 16.213 1.00 94.06 125 ASN A CA 1
ATOM 968 C C . ASN A 1 125 ? -14.837 3.121 15.171 1.00 94.06 125 ASN A C 1
ATOM 970 O O . ASN A 1 125 ? -15.398 4.139 14.776 1.00 94.06 125 ASN A O 1
ATOM 974 N N . VAL A 1 126 ? -13.608 2.790 14.776 1.00 96.44 126 VAL A N 1
ATOM 975 C CA . VAL A 1 126 ? -12.816 3.580 13.817 1.00 96.44 126 VAL A CA 1
ATOM 976 C C . VAL A 1 126 ? -12.390 2.766 12.599 1.00 96.44 126 VAL A C 1
ATOM 978 O O . VAL A 1 126 ? -11.833 3.333 11.663 1.00 96.44 126 VAL A O 1
ATOM 981 N N . VAL A 1 127 ? -12.637 1.453 12.592 1.00 97.88 127 VAL A N 1
ATOM 982 C CA . VAL A 1 127 ? -12.344 0.596 11.444 1.00 97.88 127 VAL A CA 1
ATOM 983 C C . VAL A 1 127 ? -13.420 0.737 10.379 1.00 97.88 127 VAL A C 1
ATOM 985 O O . VAL A 1 127 ? -14.610 0.590 10.646 1.00 97.88 127 VAL A O 1
ATOM 988 N N . GLU A 1 128 ? -12.977 0.979 9.152 1.00 97.94 128 GLU A N 1
ATOM 989 C CA . GLU A 1 128 ? -13.809 0.938 7.957 1.00 97.94 128 GLU A CA 1
ATOM 990 C C . GLU A 1 128 ? -13.318 -0.195 7.058 1.00 97.94 128 GLU A C 1
ATOM 992 O O . GLU A 1 128 ? -12.165 -0.197 6.621 1.00 97.94 128 GLU A O 1
ATOM 997 N N . VAL A 1 129 ? -14.192 -1.156 6.766 1.00 98.31 129 VAL A N 1
ATOM 998 C CA . VAL A 1 129 ? -13.873 -2.242 5.840 1.00 98.31 129 VAL A CA 1
ATOM 999 C C . VAL A 1 129 ? -14.251 -1.827 4.423 1.00 98.31 129 VAL A C 1
ATOM 1001 O O . VAL A 1 129 ? -15.378 -1.420 4.152 1.00 98.31 129 VAL A O 1
ATOM 1004 N N . ARG A 1 130 ? -13.307 -1.955 3.491 1.00 98.31 130 ARG A N 1
ATOM 1005 C CA . ARG A 1 130 ? -13.511 -1.707 2.060 1.00 98.31 130 ARG A CA 1
ATOM 1006 C C . ARG A 1 130 ? -13.207 -2.962 1.244 1.00 98.31 130 ARG A C 1
ATOM 1008 O O . ARG A 1 130 ? -12.522 -3.878 1.696 1.00 98.31 130 ARG A O 1
ATOM 1015 N N . THR A 1 131 ? -13.737 -3.004 0.024 1.00 98.25 131 THR A N 1
ATOM 1016 C CA . THR A 1 131 ? -13.444 -4.075 -0.938 1.00 98.25 131 THR A CA 1
ATOM 1017 C C . THR A 1 131 ? -12.404 -3.607 -1.948 1.00 98.25 131 THR A C 1
ATOM 1019 O O . THR A 1 131 ? -12.455 -2.467 -2.404 1.00 98.25 131 THR A O 1
ATOM 1022 N N . ALA A 1 132 ? -11.488 -4.498 -2.309 1.00 97.75 132 ALA A N 1
ATOM 1023 C CA . ALA A 1 132 ? -10.462 -4.297 -3.321 1.00 97.75 132 ALA A CA 1
ATOM 1024 C C . ALA A 1 132 ? -10.513 -5.414 -4.374 1.00 97.75 132 ALA A C 1
ATOM 1026 O O . ALA A 1 132 ? -11.170 -6.431 -4.177 1.00 97.75 132 ALA A O 1
ATOM 1027 N N . GLU A 1 133 ? -9.829 -5.237 -5.501 1.00 97.69 133 GLU A N 1
ATOM 1028 C CA . GLU A 1 133 ? -9.863 -6.220 -6.592 1.00 97.69 133 GLU A CA 1
ATOM 1029 C C . GLU A 1 133 ? -8.782 -7.294 -6.434 1.00 97.69 133 GLU A C 1
ATOM 1031 O O . GLU A 1 133 ? -9.043 -8.469 -6.670 1.00 97.69 133 GLU A O 1
ATOM 1036 N N . VAL A 1 134 ? -7.583 -6.899 -5.998 1.00 97.94 134 VAL A N 1
ATOM 1037 C CA . VAL A 1 134 ? -6.436 -7.801 -5.804 1.00 97.94 134 VAL A CA 1
ATOM 1038 C C . VAL A 1 134 ? -5.897 -7.724 -4.379 1.00 97.94 134 VAL A C 1
ATOM 1040 O O . VAL A 1 134 ? -6.013 -6.687 -3.719 1.00 97.94 134 VAL A O 1
ATOM 1043 N N . SER A 1 135 ? -5.299 -8.814 -3.895 1.00 98.38 135 SER A N 1
ATOM 1044 C CA . SER A 1 135 ? -4.711 -8.858 -2.553 1.00 98.38 135 SER A CA 1
ATOM 1045 C C . SER A 1 135 ? -3.390 -8.086 -2.487 1.00 98.38 135 SER A C 1
ATOM 1047 O O . SER A 1 135 ? -2.749 -7.798 -3.503 1.00 98.38 135 SER A O 1
ATOM 1049 N N . LEU A 1 136 ? -2.945 -7.762 -1.273 1.00 97.69 136 LEU A N 1
ATOM 1050 C CA . LEU A 1 136 ? -1.668 -7.093 -1.051 1.00 97.69 136 LEU A CA 1
ATOM 1051 C C . LEU A 1 136 ? -0.505 -7.979 -1.511 1.00 97.69 136 LEU A C 1
ATOM 1053 O O . LEU A 1 136 ? 0.420 -7.491 -2.157 1.00 97.69 136 LEU A O 1
ATOM 1057 N N . THR A 1 137 ? -0.579 -9.284 -1.247 1.00 97.19 137 THR A N 1
ATOM 1058 C CA . THR A 1 137 ? 0.415 -10.258 -1.714 1.00 97.19 137 THR A CA 1
ATO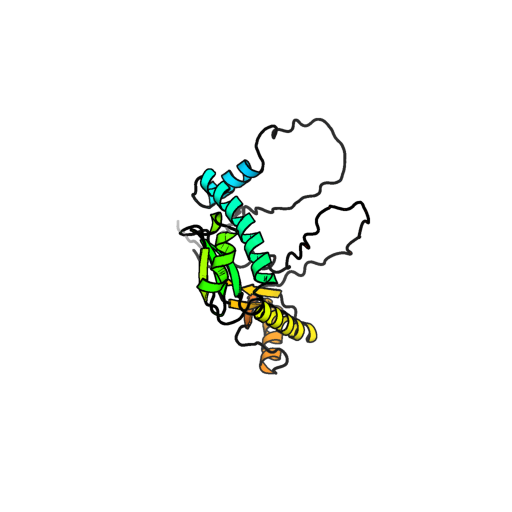M 1059 C C . THR A 1 137 ? 0.494 -10.301 -3.241 1.00 97.19 137 THR A C 1
ATOM 1061 O O . THR A 1 137 ? 1.588 -10.363 -3.808 1.00 97.19 137 THR A O 1
ATOM 1064 N N . GLU A 1 138 ? -0.640 -10.205 -3.938 1.00 97.50 138 GLU A N 1
ATOM 1065 C CA . GLU A 1 138 ? -0.647 -10.135 -5.398 1.00 97.50 138 GLU A CA 1
ATOM 1066 C C . GLU A 1 138 ? -0.033 -8.829 -5.924 1.00 97.50 138 GLU A C 1
ATOM 1068 O O . GLU A 1 138 ? 0.748 -8.859 -6.882 1.00 97.50 138 GLU A O 1
ATOM 1073 N N . LEU A 1 139 ? -0.307 -7.692 -5.276 1.00 96.31 139 LEU A N 1
ATOM 1074 C CA . LEU A 1 139 ? 0.337 -6.417 -5.606 1.00 96.31 139 LEU A CA 1
ATOM 1075 C C . LEU A 1 139 ? 1.851 -6.463 -5.377 1.00 96.31 139 LEU A C 1
ATOM 1077 O O . LEU A 1 139 ? 2.601 -5.982 -6.223 1.00 96.31 139 LEU A O 1
ATOM 1081 N N . GLN A 1 140 ? 2.313 -7.083 -4.291 1.00 97.19 140 GLN A N 1
ATOM 1082 C CA . GLN A 1 140 ? 3.740 -7.269 -4.002 1.00 97.19 140 GLN A CA 1
ATOM 1083 C C . GLN A 1 140 ? 4.434 -8.112 -5.075 1.00 97.19 140 GLN A C 1
ATOM 1085 O O . GLN A 1 140 ? 5.492 -7.728 -5.578 1.00 97.19 140 GLN A O 1
ATOM 1090 N N . ARG A 1 141 ? 3.817 -9.226 -5.490 1.00 96.62 141 ARG A N 1
ATOM 1091 C CA . ARG A 1 141 ? 4.324 -10.043 -6.602 1.00 96.62 141 ARG A CA 1
ATOM 1092 C C . ARG A 1 141 ? 4.383 -9.234 -7.898 1.00 96.62 141 ARG A C 1
ATOM 1094 O O . ARG A 1 141 ? 5.411 -9.218 -8.571 1.00 96.62 141 ARG A O 1
ATOM 1101 N N . THR A 1 142 ? 3.308 -8.514 -8.210 1.00 95.94 142 THR A N 1
ATOM 1102 C CA . THR A 1 142 ? 3.207 -7.672 -9.410 1.00 95.94 142 THR A CA 1
ATOM 1103 C C . THR A 1 142 ? 4.275 -6.572 -9.421 1.00 95.94 142 THR A C 1
ATOM 1105 O O . THR A 1 142 ? 4.906 -6.324 -10.449 1.00 95.94 142 THR A O 1
ATOM 1108 N N . GLN A 1 143 ? 4.533 -5.937 -8.274 1.00 95.56 143 GLN A N 1
ATOM 1109 C CA . GLN A 1 143 ? 5.584 -4.932 -8.114 1.00 95.56 143 GLN A CA 1
ATOM 1110 C C . GLN A 1 143 ? 6.973 -5.521 -8.366 1.00 95.56 143 GLN A C 1
ATOM 1112 O O . GLN A 1 143 ? 7.779 -4.901 -9.070 1.00 95.56 143 GLN A O 1
ATOM 1117 N N . ALA A 1 144 ? 7.252 -6.701 -7.807 1.00 94.06 144 ALA A N 1
ATOM 1118 C CA . ALA A 1 144 ? 8.532 -7.380 -7.968 1.00 94.06 144 ALA A CA 1
ATOM 1119 C C . ALA A 1 144 ? 8.784 -7.757 -9.436 1.00 94.06 144 ALA A C 1
ATOM 1121 O O . ALA A 1 144 ? 9.858 -7.474 -9.967 1.00 94.06 144 ALA A O 1
ATOM 1122 N N . GLU A 1 145 ? 7.783 -8.322 -10.114 1.00 94.62 145 GLU A N 1
ATOM 1123 C CA . GLU A 1 145 ? 7.858 -8.692 -11.533 1.00 94.62 145 GLU A CA 1
ATOM 1124 C C . GLU A 1 145 ? 8.096 -7.471 -12.429 1.00 94.62 145 GLU A C 1
ATOM 1126 O O . GLU A 1 145 ? 9.027 -7.460 -13.241 1.00 94.62 145 GLU A O 1
ATOM 1131 N N . ALA A 1 146 ? 7.307 -6.410 -12.242 1.00 91.94 146 ALA A N 1
ATOM 1132 C CA . ALA A 1 146 ? 7.413 -5.202 -13.050 1.00 91.94 146 ALA A CA 1
ATOM 1133 C C . ALA A 1 146 ? 8.773 -4.508 -12.845 1.00 91.94 146 ALA A C 1
ATOM 1135 O O . ALA A 1 146 ? 9.473 -4.211 -13.817 1.00 91.94 146 ALA A O 1
ATOM 1136 N N . SER A 1 147 ? 9.206 -4.353 -11.589 1.00 91.56 147 SER A N 1
ATOM 1137 C CA . SER A 1 147 ? 10.524 -3.796 -11.248 1.00 91.56 147 SER A CA 1
ATOM 1138 C C . SER A 1 147 ? 11.673 -4.637 -11.803 1.00 91.56 147 SER A C 1
ATOM 1140 O O . SER A 1 147 ? 12.656 -4.089 -12.305 1.00 91.56 147 SER A O 1
ATOM 1142 N N . SER A 1 148 ? 11.566 -5.968 -11.734 1.00 92.50 148 SER A N 1
ATOM 1143 C CA . SER A 1 148 ? 12.603 -6.859 -12.255 1.00 92.50 148 SER A CA 1
ATOM 1144 C C . SER A 1 148 ? 12.726 -6.746 -13.771 1.00 92.50 148 SER A C 1
ATOM 1146 O O . SER A 1 148 ? 13.845 -6.712 -14.274 1.00 92.50 148 SER A O 1
ATOM 1148 N N . SER A 1 149 ? 11.609 -6.652 -14.498 1.00 94.38 149 SER A N 1
ATOM 1149 C CA . SER A 1 149 ? 11.643 -6.535 -15.962 1.00 94.38 149 SER A CA 1
ATOM 1150 C C . SER A 1 149 ? 12.324 -5.246 -16.437 1.00 94.38 149 SER A C 1
ATOM 1152 O O . SER A 1 149 ? 13.132 -5.286 -17.362 1.00 94.38 149 SER A O 1
ATOM 1154 N N . ALA A 1 150 ? 12.085 -4.120 -15.755 1.00 93.19 150 ALA A N 1
ATOM 1155 C CA . ALA A 1 150 ? 12.765 -2.859 -16.049 1.00 93.19 150 ALA A CA 1
ATOM 1156 C C . ALA A 1 150 ? 14.269 -2.927 -15.734 1.00 93.19 150 ALA A C 1
ATOM 1158 O O . ALA A 1 150 ? 15.097 -2.486 -16.533 1.00 93.19 150 ALA A O 1
ATOM 1159 N N . ARG A 1 151 ? 14.630 -3.551 -14.603 1.00 92.00 151 ARG A N 1
ATOM 1160 C CA . ARG A 1 151 ? 16.028 -3.741 -14.195 1.00 92.00 151 ARG A CA 1
ATOM 1161 C C . ARG A 1 151 ? 16.818 -4.589 -15.191 1.00 92.00 151 ARG A C 1
ATOM 1163 O O . ARG A 1 151 ? 17.962 -4.258 -15.464 1.00 92.00 151 ARG A O 1
ATOM 1170 N N . THR A 1 152 ? 16.226 -5.640 -15.762 1.00 94.94 152 THR A N 1
ATOM 1171 C CA . THR A 1 152 ? 16.878 -6.483 -16.786 1.00 94.94 152 THR A CA 1
ATOM 1172 C C . THR A 1 152 ? 17.258 -5.707 -18.055 1.00 94.94 152 THR A C 1
ATOM 1174 O O . THR A 1 152 ? 18.112 -6.159 -18.811 1.00 94.94 152 THR A O 1
ATOM 1177 N N . LEU A 1 153 ? 16.653 -4.540 -18.284 1.00 95.06 153 LEU A N 1
ATOM 1178 C CA . LEU A 1 153 ? 16.926 -3.665 -19.428 1.00 95.06 153 LEU A CA 1
ATOM 1179 C C . LEU A 1 153 ? 17.791 -2.448 -19.062 1.00 95.06 153 LEU A C 1
ATOM 1181 O O . LEU A 1 153 ? 17.901 -1.512 -19.860 1.00 95.06 153 LEU A O 1
ATOM 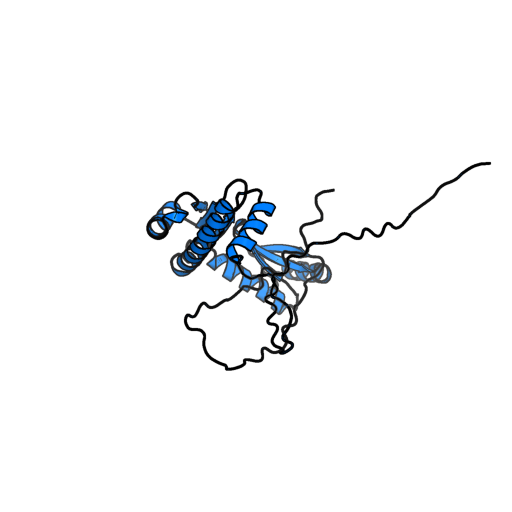1185 N N . ASP A 1 154 ? 18.353 -2.427 -17.849 1.00 95.31 154 ASP A N 1
ATOM 1186 C CA . ASP A 1 154 ? 19.088 -1.290 -17.289 1.00 95.31 154 ASP A CA 1
ATOM 1187 C C . ASP A 1 154 ? 18.289 0.024 -17.388 1.00 95.31 154 ASP A C 1
ATOM 1189 O O . ASP A 1 154 ? 18.814 1.084 -17.752 1.00 95.31 154 ASP A O 1
ATOM 1193 N N . ILE A 1 155 ? 16.979 -0.057 -17.127 1.00 94.31 155 ILE A N 1
ATOM 1194 C CA . ILE A 1 155 ? 16.082 1.097 -17.032 1.00 94.31 155 ILE A CA 1
ATOM 1195 C C . ILE A 1 155 ? 15.820 1.357 -15.544 1.00 94.31 155 ILE A C 1
ATOM 1197 O O . ILE A 1 155 ? 15.129 0.557 -14.903 1.00 94.31 155 ILE A O 1
ATOM 1201 N N . PRO A 1 156 ? 16.366 2.444 -14.967 1.00 91.00 156 PRO A N 1
ATOM 1202 C CA . PRO A 1 156 ? 16.128 2.788 -13.572 1.00 91.00 156 PRO A CA 1
ATOM 1203 C C . PRO A 1 156 ? 14.649 3.096 -13.335 1.00 91.00 156 PRO A C 1
ATOM 1205 O O . PRO A 1 156 ? 14.065 3.945 -14.008 1.00 91.00 156 PRO A O 1
A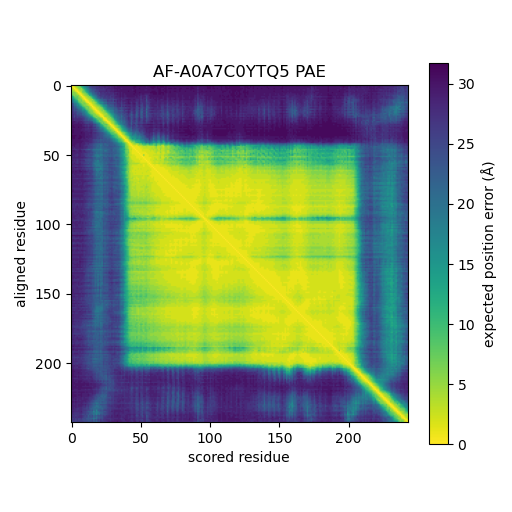TOM 1208 N N . VAL A 1 157 ? 14.049 2.419 -12.356 1.00 90.25 157 VAL A N 1
ATOM 1209 C CA . VAL A 1 157 ? 12.678 2.687 -11.909 1.00 90.25 157 VAL A CA 1
ATOM 1210 C C . VAL A 1 157 ? 12.613 2.677 -10.385 1.00 90.25 157 VAL A C 1
ATOM 1212 O O . VAL A 1 157 ? 13.181 1.799 -9.732 1.00 90.25 157 VAL A O 1
ATOM 1215 N N . GLY A 1 158 ? 11.902 3.647 -9.816 1.00 91.62 158 GLY A N 1
ATOM 1216 C CA . GLY A 1 158 ? 11.353 3.521 -8.469 1.00 91.62 158 GLY A CA 1
ATOM 1217 C C . GLY A 1 158 ? 10.076 2.684 -8.519 1.00 91.62 158 GLY A C 1
ATOM 1218 O O . GLY A 1 158 ? 9.415 2.621 -9.556 1.00 91.62 158 GLY A O 1
ATOM 1219 N N . SER A 1 159 ? 9.691 2.053 -7.412 1.00 92.25 159 SER A N 1
ATOM 1220 C CA . SER A 1 159 ? 8.390 1.382 -7.338 1.00 92.25 159 SER A CA 1
ATOM 1221 C C . SER A 1 159 ? 7.763 1.488 -5.956 1.00 92.25 159 SER A C 1
ATOM 1223 O O . SER A 1 159 ? 8.464 1.524 -4.945 1.00 92.25 159 SER A O 1
ATOM 1225 N N . GLY A 1 160 ? 6.435 1.501 -5.926 1.00 92.31 160 GLY A N 1
ATOM 1226 C CA . GLY A 1 160 ? 5.639 1.483 -4.708 1.00 92.31 160 GLY A CA 1
ATOM 1227 C C . GLY A 1 160 ? 4.304 0.776 -4.916 1.00 92.31 160 GLY A C 1
ATOM 1228 O O . GLY A 1 160 ? 3.865 0.549 -6.045 1.00 92.31 160 GLY A O 1
ATOM 1229 N N . ILE A 1 161 ? 3.651 0.434 -3.810 1.00 93.94 161 ILE A N 1
ATOM 1230 C CA . ILE A 1 161 ? 2.273 -0.058 -3.806 1.00 93.94 161 ILE A CA 1
ATOM 1231 C C . ILE A 1 161 ? 1.388 1.053 -3.260 1.00 93.94 161 ILE A C 1
ATOM 1233 O O . ILE A 1 161 ? 1.568 1.509 -2.133 1.00 93.94 161 ILE A O 1
ATOM 1237 N N . ASN A 1 162 ? 0.404 1.459 -4.052 1.00 96.38 162 ASN A N 1
ATOM 1238 C CA . ASN A 1 162 ? -0.654 2.345 -3.612 1.00 96.38 162 ASN A CA 1
ATOM 1239 C C . ASN A 1 162 ? -1.828 1.490 -3.124 1.00 96.38 162 ASN A C 1
ATOM 1241 O O . ASN A 1 162 ? -2.685 1.077 -3.907 1.00 96.38 162 ASN A O 1
ATOM 1245 N N . VAL A 1 163 ? -1.833 1.204 -1.821 1.00 93.62 163 VAL A N 1
ATOM 1246 C CA . VAL A 1 163 ? -2.856 0.376 -1.161 1.00 93.62 163 VAL A CA 1
ATOM 1247 C C . VAL A 1 163 ? -4.252 0.969 -1.351 1.00 93.62 163 VAL A C 1
ATOM 1249 O O . VAL A 1 163 ? -5.171 0.253 -1.741 1.00 93.62 163 VAL A O 1
ATOM 1252 N N . ARG A 1 164 ? -4.399 2.286 -1.153 1.00 94.25 164 ARG A N 1
ATOM 1253 C CA . ARG A 1 164 ? -5.677 3.009 -1.276 1.00 94.25 164 ARG A CA 1
ATOM 1254 C C . ARG A 1 164 ? -6.320 2.813 -2.647 1.00 94.25 164 ARG A C 1
ATOM 1256 O O . ARG A 1 164 ? -7.526 2.650 -2.749 1.00 94.25 164 ARG A O 1
ATOM 1263 N N . GLU A 1 165 ? -5.503 2.827 -3.691 1.00 96.00 165 GLU A N 1
ATOM 1264 C CA . GLU A 1 165 ? -5.945 2.692 -5.078 1.00 96.00 165 GLU A CA 1
ATOM 1265 C C . GLU A 1 165 ? -5.817 1.255 -5.615 1.00 96.00 165 GLU A C 1
ATOM 1267 O O . GLU A 1 165 ? -6.034 1.015 -6.804 1.00 96.00 165 GLU A O 1
ATOM 1272 N N . ASN A 1 166 ? -5.423 0.312 -4.752 1.00 97.44 166 ASN A N 1
ATOM 1273 C CA . ASN A 1 166 ? -5.219 -1.102 -5.050 1.00 97.44 166 ASN A CA 1
ATOM 1274 C C . ASN A 1 166 ? -4.401 -1.343 -6.337 1.00 97.44 166 ASN A C 1
ATOM 1276 O O . ASN A 1 166 ? -4.820 -2.083 -7.230 1.00 97.44 166 ASN A O 1
ATOM 1280 N N . ARG A 1 167 ? -3.241 -0.675 -6.454 1.00 97.69 167 ARG A N 1
ATOM 1281 C CA . ARG A 1 167 ? -2.354 -0.748 -7.631 1.00 97.69 167 ARG A CA 1
ATOM 1282 C C . ARG A 1 167 ? -0.869 -0.606 -7.286 1.00 97.69 167 ARG A C 1
ATOM 1284 O O . ARG A 1 167 ? -0.503 -0.049 -6.255 1.00 97.69 167 ARG A O 1
ATOM 1291 N N . VAL A 1 168 ? -0.017 -1.048 -8.200 1.00 96.50 168 VAL A N 1
ATOM 1292 C CA . VAL A 1 168 ? 1.428 -0.802 -8.225 1.00 96.50 168 VAL A CA 1
ATOM 1293 C C . VAL A 1 168 ? 1.718 0.470 -9.016 1.00 96.50 168 VAL A C 1
ATOM 1295 O O . VAL A 1 168 ? 1.156 0.696 -10.090 1.00 96.50 168 VAL A O 1
ATOM 1298 N N . GLU A 1 169 ? 2.642 1.278 -8.513 1.00 96.81 169 GLU A N 1
ATOM 1299 C CA . GLU A 1 169 ? 3.155 2.470 -9.178 1.00 96.81 169 GLU A CA 1
ATOM 1300 C C . GLU A 1 169 ? 4.641 2.276 -9.499 1.00 96.81 169 GLU A C 1
ATOM 1302 O O . GLU A 1 169 ? 5.433 1.914 -8.627 1.00 96.81 169 GLU A O 1
ATOM 1307 N N . LEU A 1 170 ? 5.018 2.493 -10.760 1.00 94.12 170 LEU A N 1
ATOM 1308 C CA . LEU A 1 170 ? 6.408 2.569 -11.201 1.00 94.12 170 LEU A CA 1
ATOM 1309 C C . LEU A 1 170 ? 6.754 4.024 -11.481 1.00 94.12 170 LEU A C 1
ATOM 1311 O O . LEU A 1 170 ? 6.135 4.649 -12.338 1.00 94.12 170 LEU A O 1
ATOM 1315 N N . TYR A 1 171 ? 7.758 4.551 -10.797 1.00 94.94 171 TYR A N 1
ATOM 1316 C CA . TYR A 1 171 ? 8.243 5.910 -10.997 1.00 94.94 171 TYR A CA 1
ATOM 1317 C C . TYR A 1 171 ? 9.403 5.874 -11.987 1.00 94.94 171 TYR A C 1
ATOM 1319 O O . TYR A 1 171 ? 10.421 5.233 -11.725 1.00 94.94 171 TYR A O 1
ATOM 1327 N N . VAL A 1 172 ? 9.243 6.543 -13.126 1.00 93.62 172 VAL A N 1
ATOM 1328 C CA . VAL A 1 172 ? 10.214 6.540 -14.227 1.00 93.62 172 VAL A CA 1
ATOM 1329 C C . VAL A 1 172 ? 10.694 7.965 -14.465 1.00 93.62 172 VAL A C 1
ATOM 1331 O O . VAL A 1 172 ? 9.884 8.870 -14.678 1.00 93.62 172 VAL A O 1
ATOM 1334 N N . ALA A 1 173 ? 12.011 8.168 -14.431 1.00 93.88 173 ALA A N 1
ATOM 1335 C CA . ALA A 1 173 ? 12.607 9.470 -14.694 1.00 93.88 173 ALA A CA 1
ATOM 1336 C C . ALA A 1 173 ? 12.337 9.922 -16.135 1.00 93.88 173 ALA A C 1
ATOM 1338 O O . ALA A 1 173 ? 12.341 9.123 -17.076 1.00 93.88 173 ALA A O 1
ATOM 1339 N N . LYS A 1 174 ? 12.189 11.230 -16.333 1.00 94.19 174 LYS A N 1
ATOM 1340 C CA . LYS A 1 174 ? 11.969 11.835 -17.652 1.00 94.19 174 LYS A CA 1
ATOM 1341 C C . LYS A 1 174 ? 13.043 11.478 -18.676 1.00 94.19 174 LYS A C 1
ATOM 1343 O O . LYS A 1 174 ? 12.719 11.283 -19.846 1.00 94.19 174 LYS A O 1
ATOM 1348 N N . ALA A 1 175 ? 14.293 11.350 -18.235 1.00 94.94 175 ALA A N 1
ATOM 1349 C CA . ALA A 1 175 ? 15.411 10.935 -19.080 1.00 94.94 175 ALA A CA 1
ATOM 1350 C C . ALA A 1 175 ? 15.254 9.502 -19.631 1.00 94.94 175 ALA A C 1
ATOM 1352 O O . ALA A 1 175 ? 15.688 9.225 -20.749 1.00 94.94 175 ALA A O 1
ATOM 1353 N N . ASP A 1 176 ? 14.590 8.613 -18.887 1.00 95.38 176 ASP A N 1
ATOM 1354 C CA . ASP A 1 176 ? 14.451 7.190 -19.216 1.00 95.38 176 ASP A CA 1
ATOM 1355 C C . ASP A 1 176 ? 13.078 6.815 -19.788 1.00 95.38 176 ASP A C 1
ATOM 1357 O O . ASP A 1 176 ? 12.927 5.733 -20.360 1.00 95.38 176 ASP A O 1
ATOM 1361 N N . MET A 1 177 ? 12.088 7.711 -19.713 1.00 95.62 177 MET A N 1
ATOM 1362 C CA . MET A 1 177 ? 10.710 7.429 -20.133 1.00 95.62 177 MET A CA 1
ATOM 1363 C C . MET A 1 177 ? 10.611 6.918 -21.578 1.00 95.62 177 MET A C 1
ATOM 1365 O O . MET A 1 177 ? 9.928 5.936 -21.847 1.00 95.62 177 MET A O 1
ATOM 1369 N N . ASN A 1 178 ? 11.363 7.505 -22.514 1.00 97.31 178 ASN A N 1
ATOM 1370 C CA . ASN A 1 178 ? 11.353 7.051 -23.911 1.00 97.31 178 ASN A CA 1
ATOM 1371 C C . ASN A 1 178 ? 11.862 5.607 -24.071 1.00 97.31 178 ASN A C 1
ATOM 1373 O O . ASN A 1 178 ? 11.353 4.859 -24.912 1.00 97.31 178 ASN A O 1
ATOM 1377 N N . ARG A 1 179 ? 12.873 5.212 -23.281 1.00 97.31 179 ARG A N 1
ATOM 1378 C CA . ARG A 1 179 ? 13.404 3.839 -23.269 1.00 97.31 179 ARG A CA 1
ATOM 1379 C C . ARG A 1 179 ? 12.375 2.890 -22.663 1.00 97.31 179 ARG A C 1
ATOM 1381 O O . ARG A 1 179 ? 12.107 1.844 -23.250 1.00 97.31 179 ARG A O 1
ATOM 1388 N N . PHE A 1 180 ? 11.767 3.292 -21.549 1.00 97.31 180 PHE A N 1
ATOM 1389 C CA . PHE A 1 180 ? 10.721 2.540 -20.862 1.00 97.31 180 PHE A CA 1
ATOM 1390 C C . PHE A 1 180 ? 9.509 2.283 -21.772 1.00 97.31 180 PHE A C 1
ATOM 1392 O O . PHE A 1 180 ? 9.154 1.131 -22.008 1.00 97.31 180 PHE A O 1
ATOM 1399 N N . ASP A 1 181 ? 8.942 3.323 -22.389 1.00 97.38 181 ASP A N 1
ATOM 1400 C CA . ASP A 1 181 ? 7.811 3.205 -23.322 1.00 97.38 181 ASP A CA 1
ATOM 1401 C C . ASP A 1 181 ? 8.155 2.363 -24.558 1.00 97.38 181 ASP A C 1
ATOM 1403 O O . ASP A 1 181 ? 7.304 1.684 -25.143 1.00 97.38 181 ASP A O 1
ATOM 1407 N N . GLY A 1 182 ? 9.412 2.423 -25.004 1.00 97.75 182 GLY A N 1
ATOM 1408 C CA . GLY A 1 182 ? 9.935 1.543 -26.044 1.00 97.75 182 GLY A CA 1
ATOM 1409 C C . GLY A 1 182 ? 9.872 0.073 -25.630 1.00 97.75 182 GLY A C 1
ATOM 1410 O O . GLY A 1 182 ? 9.338 -0.745 -26.379 1.00 97.75 182 GLY A O 1
ATOM 1411 N N . ALA A 1 183 ? 10.366 -0.244 -24.435 1.00 96.81 183 ALA A N 1
ATOM 1412 C CA . ALA A 1 183 ? 10.381 -1.597 -23.890 1.00 96.81 183 ALA A CA 1
ATOM 1413 C C . ALA A 1 183 ? 8.969 -2.143 -23.615 1.00 96.81 183 ALA A C 1
ATOM 1415 O O . ALA A 1 183 ? 8.679 -3.296 -23.936 1.00 96.81 183 ALA A O 1
ATOM 1416 N N . VAL A 1 184 ? 8.053 -1.313 -23.104 1.00 96.38 184 VAL A N 1
ATOM 1417 C CA . VAL A 1 184 ? 6.642 -1.692 -22.902 1.00 96.38 184 VAL A CA 1
ATOM 1418 C C . VAL A 1 184 ? 5.969 -2.027 -24.236 1.00 96.38 184 VAL A C 1
ATOM 1420 O O . VAL A 1 184 ? 5.343 -3.076 -24.367 1.00 96.38 184 VAL A O 1
ATOM 1423 N N . ARG A 1 185 ? 6.143 -1.195 -25.275 1.00 96.56 185 ARG A N 1
ATOM 1424 C CA . ARG A 1 185 ? 5.560 -1.454 -26.610 1.00 96.56 185 ARG A CA 1
ATOM 1425 C C . ARG A 1 185 ? 6.104 -2.716 -27.275 1.00 96.56 185 ARG A C 1
ATOM 1427 O O . ARG A 1 185 ? 5.385 -3.360 -28.034 1.00 96.56 185 ARG A O 1
ATOM 1434 N N . LYS A 1 186 ? 7.360 -3.064 -26.998 1.00 95.88 186 LYS A N 1
ATOM 1435 C CA . LYS A 1 186 ? 7.987 -4.309 -27.462 1.00 95.88 186 LYS A CA 1
ATOM 1436 C C . LYS A 1 186 ? 7.630 -5.522 -26.602 1.00 95.88 186 LYS A C 1
ATOM 1438 O O . LYS A 1 186 ? 8.069 -6.623 -26.921 1.00 95.88 186 LYS A O 1
ATOM 1443 N N . ASN A 1 187 ? 6.837 -5.336 -25.543 1.00 93.00 187 ASN A N 1
ATOM 1444 C CA . ASN A 1 187 ? 6.487 -6.367 -24.568 1.00 93.00 187 ASN A CA 1
ATOM 1445 C C . ASN A 1 187 ? 7.712 -6.949 -23.823 1.00 93.00 187 ASN A C 1
ATOM 1447 O O . ASN A 1 187 ? 7.681 -8.091 -23.362 1.00 93.00 187 ASN A O 1
ATOM 1451 N N . GLU A 1 188 ? 8.792 -6.164 -23.718 1.00 93.31 188 GLU A N 1
ATOM 1452 C CA . GLU A 1 188 ? 10.004 -6.476 -22.943 1.00 93.31 188 GLU A CA 1
ATOM 1453 C C . GLU A 1 188 ? 9.786 -6.153 -21.453 1.00 93.31 188 GLU A C 1
ATOM 1455 O O . GLU A 1 188 ? 10.246 -6.888 -20.582 1.00 93.31 188 GLU A O 1
ATOM 1460 N N . ILE A 1 189 ? 9.010 -5.100 -21.166 1.00 91.88 189 ILE A N 1
ATOM 1461 C CA . ILE A 1 189 ? 8.444 -4.807 -19.842 1.00 91.88 189 ILE A CA 1
ATOM 1462 C C . ILE A 1 189 ? 6.955 -5.119 -19.895 1.00 91.88 189 ILE A C 1
ATOM 1464 O O . ILE A 1 189 ? 6.213 -4.529 -20.681 1.00 91.88 189 ILE A O 1
ATOM 1468 N N . ARG A 1 190 ? 6.510 -6.036 -19.035 1.00 85.06 190 ARG A N 1
ATOM 1469 C CA . ARG A 1 190 ? 5.094 -6.386 -18.911 1.00 85.06 190 ARG A CA 1
ATOM 1470 C C . ARG A 1 190 ? 4.471 -5.575 -17.788 1.00 85.06 190 ARG A C 1
ATOM 1472 O O . ARG A 1 190 ? 4.831 -5.743 -16.627 1.00 85.06 190 ARG A O 1
ATOM 1479 N N . LEU A 1 191 ? 3.522 -4.716 -18.140 1.00 90.00 191 LEU A N 1
ATOM 1480 C CA . LEU A 1 191 ? 2.702 -3.997 -17.172 1.00 90.00 191 LEU A CA 1
ATOM 1481 C C . LEU A 1 191 ? 1.378 -4.742 -17.031 1.00 90.00 191 LEU A C 1
ATOM 1483 O O . LEU A 1 191 ? 0.574 -4.746 -17.960 1.00 90.00 191 LEU A O 1
ATOM 1487 N N . ALA A 1 192 ? 1.172 -5.400 -15.891 1.00 90.88 192 ALA A N 1
ATOM 1488 C CA . ALA A 1 192 ? -0.139 -5.944 -15.551 1.00 90.88 192 ALA A CA 1
ATOM 1489 C C . ALA A 1 192 ? -1.164 -4.804 -15.396 1.00 90.88 192 ALA A C 1
ATOM 1491 O O . ALA A 1 192 ? -0.783 -3.657 -15.162 1.00 90.88 192 ALA A O 1
ATOM 1492 N N . ASP A 1 193 ? -2.461 -5.115 -15.456 1.00 93.44 193 ASP A N 1
ATOM 1493 C CA . ASP A 1 193 ? -3.546 -4.115 -15.397 1.00 93.44 193 ASP A CA 1
ATOM 1494 C C . ASP A 1 193 ? -3.474 -3.210 -14.157 1.00 93.44 193 ASP A C 1
ATOM 1496 O O . ASP A 1 193 ? -3.837 -2.029 -14.191 1.00 93.44 193 ASP A O 1
ATOM 1500 N N . LYS A 1 194 ? -2.949 -3.760 -13.058 1.00 95.12 194 LYS A N 1
ATOM 1501 C CA . LYS A 1 194 ? -2.734 -3.074 -11.783 1.00 95.12 194 LYS A CA 1
ATOM 1502 C C . LYS A 1 194 ? -1.420 -2.304 -11.696 1.00 95.12 194 LYS A C 1
ATOM 1504 O O . LYS A 1 194 ? -1.088 -1.840 -10.615 1.00 95.12 194 LYS A O 1
ATOM 1509 N N . VAL A 1 195 ? -0.678 -2.129 -12.787 1.00 96.62 195 VAL A N 1
ATOM 1510 C CA . VAL A 1 195 ? 0.570 -1.355 -12.809 1.00 96.62 195 VAL A CA 1
ATOM 1511 C C . VAL A 1 195 ? 0.363 -0.035 -13.539 1.00 96.62 195 VAL A C 1
ATOM 1513 O O . VAL A 1 195 ? -0.135 0.010 -14.664 1.00 96.62 195 VAL A O 1
ATOM 1516 N N . ARG A 1 196 ? 0.785 1.066 -12.913 1.00 95.12 196 ARG A N 1
ATOM 1517 C CA . ARG A 1 196 ? 0.794 2.401 -13.519 1.00 95.12 196 ARG A CA 1
ATOM 1518 C C . ARG A 1 196 ? 2.202 2.971 -13.536 1.00 95.12 196 ARG A C 1
ATOM 1520 O O . ARG A 1 196 ? 2.852 3.044 -12.501 1.00 95.12 196 ARG A O 1
ATOM 1527 N N . ALA A 1 197 ? 2.649 3.398 -14.712 1.00 94.31 197 ALA A N 1
ATOM 1528 C CA . ALA A 1 197 ? 3.865 4.184 -14.847 1.00 94.31 197 ALA A CA 1
ATOM 1529 C C . ALA A 1 197 ? 3.563 5.658 -14.544 1.00 94.31 197 ALA A C 1
ATOM 1531 O O . ALA A 1 197 ? 2.586 6.218 -15.046 1.00 94.31 197 ALA A O 1
ATOM 1532 N N . ILE A 1 198 ? 4.403 6.272 -13.721 1.00 93.62 198 ILE A N 1
ATOM 1533 C CA . ILE A 1 198 ? 4.321 7.661 -13.289 1.00 93.62 198 ILE A CA 1
ATOM 1534 C C . ILE A 1 198 ? 5.623 8.342 -13.695 1.00 93.62 198 ILE A C 1
ATOM 1536 O O . ILE A 1 198 ? 6.711 7.932 -13.290 1.00 93.62 198 ILE A O 1
ATOM 1540 N N . LEU A 1 199 ? 5.504 9.387 -14.510 1.00 93.44 199 LEU A N 1
ATOM 1541 C CA . LEU A 1 199 ? 6.628 10.236 -14.881 1.00 93.44 199 LEU A CA 1
ATOM 1542 C C . LEU A 1 199 ? 7.079 11.055 -13.668 1.00 93.44 199 LEU A C 1
ATOM 1544 O O . LEU A 1 199 ? 6.274 11.773 -13.078 1.00 93.44 199 LEU A O 1
ATOM 1548 N N . VAL A 1 200 ? 8.368 10.995 -13.353 1.00 91.62 200 VAL A N 1
ATOM 1549 C CA . VAL A 1 200 ? 9.024 11.866 -12.370 1.00 91.62 200 VAL A CA 1
ATOM 1550 C C . VAL A 1 200 ? 10.195 12.595 -13.024 1.00 91.62 200 VAL A C 1
ATOM 1552 O O . VAL A 1 200 ? 10.714 12.150 -14.048 1.00 91.62 200 VAL A O 1
ATOM 1555 N N . GLU A 1 201 ? 10.619 13.729 -12.465 1.00 91.31 201 GLU A N 1
ATOM 1556 C CA . GLU A 1 201 ? 11.709 14.514 -13.065 1.00 91.31 201 GLU A CA 1
ATOM 1557 C C . GLU A 1 201 ? 13.034 13.736 -13.035 1.00 91.31 201 GLU A C 1
ATOM 1559 O O . GLU A 1 201 ? 13.694 13.582 -14.063 1.00 91.31 201 GLU A O 1
ATOM 1564 N N . ALA A 1 202 ? 13.371 13.161 -11.880 1.00 86.19 202 ALA A N 1
ATOM 1565 C CA . ALA A 1 202 ? 14.536 12.311 -11.680 1.00 86.19 202 ALA A CA 1
ATOM 1566 C C . ALA A 1 202 ? 14.247 11.237 -10.622 1.00 86.19 202 ALA A C 1
ATOM 1568 O O . ALA A 1 202 ? 13.329 11.377 -9.814 1.00 86.19 202 ALA A O 1
ATOM 1569 N N . ILE A 1 203 ? 15.046 10.169 -10.630 1.00 79.88 203 ILE A N 1
ATOM 1570 C CA . ILE A 1 203 ? 15.082 9.170 -9.559 1.00 79.88 203 ILE A CA 1
ATOM 1571 C C . ILE A 1 203 ? 16.385 9.398 -8.800 1.00 79.88 203 ILE A C 1
ATOM 1573 O O . ILE A 1 203 ? 17.465 9.255 -9.372 1.00 79.88 203 ILE A O 1
ATOM 1577 N N . GLU A 1 204 ? 16.294 9.754 -7.523 1.00 71.00 204 GLU A N 1
ATOM 1578 C CA . GLU A 1 204 ? 17.469 9.817 -6.660 1.00 71.00 204 GLU A CA 1
ATOM 1579 C C . GLU A 1 204 ? 17.846 8.396 -6.232 1.00 71.00 204 GLU A C 1
ATOM 1581 O O . GLU A 1 204 ? 17.179 7.763 -5.413 1.00 71.00 204 GLU A O 1
ATOM 1586 N N . THR A 1 205 ? 18.920 7.861 -6.807 1.00 55.25 205 THR A N 1
ATOM 1587 C CA . THR A 1 205 ? 19.566 6.660 -6.278 1.00 55.25 205 THR A CA 1
ATOM 1588 C C . THR A 1 205 ? 20.362 7.039 -5.041 1.00 55.25 205 THR A C 1
ATOM 1590 O O . THR A 1 205 ? 21.412 7.670 -5.139 1.00 55.25 205 THR A O 1
ATOM 1593 N N . VAL A 1 206 ? 19.878 6.632 -3.869 1.00 46.12 206 VAL A N 1
ATOM 1594 C CA . VAL A 1 206 ? 20.690 6.650 -2.652 1.00 46.12 206 VAL A CA 1
ATOM 1595 C C . VAL A 1 206 ? 21.767 5.577 -2.812 1.00 46.12 206 VAL A C 1
ATOM 1597 O O . VAL A 1 206 ? 21.471 4.384 -2.758 1.00 46.12 206 VAL A O 1
ATOM 1600 N N . GLU A 1 207 ? 23.016 5.985 -3.038 1.00 34.72 207 GLU A N 1
ATOM 1601 C CA . GLU A 1 207 ? 24.159 5.076 -2.944 1.00 34.72 207 GLU A CA 1
ATOM 1602 C C . GLU A 1 207 ? 24.295 4.623 -1.486 1.00 34.72 207 GLU A C 1
ATOM 1604 O O . GLU A 1 207 ? 24.801 5.346 -0.626 1.00 34.72 207 GLU A O 1
ATOM 1609 N N . THR A 1 208 ? 23.813 3.422 -1.169 1.00 36.47 208 THR A N 1
ATOM 1610 C CA . THR A 1 208 ? 24.097 2.811 0.127 1.00 36.47 208 THR A CA 1
ATOM 1611 C C . THR A 1 208 ? 25.565 2.398 0.132 1.00 36.47 208 THR A C 1
ATOM 1613 O O . THR A 1 208 ? 25.933 1.396 -0.485 1.00 36.47 208 THR A O 1
ATOM 1616 N N . GLY A 1 209 ? 26.413 3.175 0.809 1.00 32.44 209 GLY A N 1
ATOM 1617 C CA . GLY A 1 209 ? 27.778 2.759 1.135 1.00 32.44 209 GLY A CA 1
ATOM 1618 C C . GLY A 1 209 ? 27.799 1.413 1.884 1.00 32.44 209 GLY A C 1
ATOM 1619 O O . GLY A 1 209 ? 26.757 0.951 2.358 1.00 32.44 209 GLY A O 1
ATOM 1620 N N . PRO A 1 210 ? 28.965 0.750 1.993 1.00 28.08 210 PRO A N 1
ATOM 1621 C CA . PRO A 1 210 ? 29.062 -0.569 2.607 1.00 28.08 210 PRO A CA 1
ATOM 1622 C C . PRO A 1 210 ? 28.498 -0.550 4.032 1.00 28.08 210 PRO A C 1
ATOM 1624 O O . PRO A 1 210 ? 28.958 0.204 4.889 1.00 28.08 210 PRO A O 1
ATOM 1627 N N . VAL A 1 211 ? 27.504 -1.405 4.280 1.00 35.00 211 VAL A N 1
ATOM 1628 C CA . VAL A 1 211 ? 26.982 -1.678 5.621 1.00 35.00 211 VAL A CA 1
ATOM 1629 C C . VAL A 1 211 ? 28.103 -2.343 6.418 1.00 35.00 211 VAL A C 1
ATOM 1631 O O . VAL A 1 211 ? 28.372 -3.533 6.263 1.00 35.00 211 VAL A O 1
ATOM 1634 N N . ILE A 1 212 ? 28.789 -1.570 7.260 1.00 29.19 212 ILE A N 1
ATOM 1635 C CA . ILE A 1 212 ? 29.693 -2.120 8.268 1.00 29.19 212 ILE A CA 1
ATOM 1636 C C . ILE A 1 212 ? 28.810 -2.752 9.347 1.00 29.19 212 ILE A C 1
ATOM 1638 O O . ILE A 1 212 ? 28.237 -2.057 10.186 1.00 29.19 212 ILE A O 1
ATOM 1642 N N . VAL A 1 213 ? 28.667 -4.076 9.300 1.00 31.53 213 VAL A N 1
ATOM 1643 C CA . VAL A 1 213 ? 28.020 -4.852 10.360 1.00 31.53 213 VAL A CA 1
ATOM 1644 C C . VAL A 1 213 ? 28.942 -4.814 11.575 1.00 31.53 213 VAL A C 1
ATOM 1646 O O . VAL A 1 213 ? 29.976 -5.476 11.601 1.00 31.53 213 VAL A O 1
ATOM 1649 N N . ASN A 1 214 ? 28.603 -3.996 12.568 1.00 28.25 214 ASN A N 1
ATOM 1650 C CA . ASN A 1 214 ? 29.286 -4.020 13.853 1.00 28.25 214 ASN A CA 1
ATOM 1651 C C . ASN A 1 214 ? 28.585 -5.067 14.729 1.00 28.25 214 ASN A C 1
ATOM 1653 O O . ASN A 1 214 ? 27.482 -4.837 15.225 1.00 28.25 214 ASN A O 1
ATOM 1657 N N . GLU A 1 215 ? 29.193 -6.246 14.873 1.00 36.22 215 GLU A N 1
ATOM 1658 C CA . GLU A 1 215 ? 28.738 -7.283 15.801 1.00 36.22 215 GLU A CA 1
ATOM 1659 C C . GLU A 1 215 ? 28.893 -6.775 17.244 1.00 36.22 215 GLU A C 1
ATOM 1661 O O . GLU A 1 215 ? 29.957 -6.863 17.853 1.00 36.22 215 GLU A O 1
ATOM 1666 N N . GLY A 1 216 ? 27.830 -6.190 17.800 1.00 27.61 216 GLY A N 1
ATOM 1667 C CA . GLY A 1 216 ? 27.889 -5.554 19.113 1.00 27.61 216 GLY A CA 1
ATOM 1668 C C . GLY A 1 216 ? 26.550 -5.503 19.838 1.00 27.61 216 GLY A C 1
ATOM 1669 O O . GLY A 1 216 ? 25.891 -4.475 19.824 1.00 27.61 216 GLY A O 1
ATOM 1670 N N . LYS A 1 217 ? 26.239 -6.597 20.547 1.00 28.78 217 LYS A N 1
ATOM 1671 C CA . LYS A 1 217 ? 25.241 -6.766 21.630 1.00 28.78 217 LYS A CA 1
ATOM 1672 C C . LYS A 1 217 ? 23.763 -6.574 21.250 1.00 28.78 217 LYS A C 1
ATOM 1674 O O . LYS A 1 217 ? 23.295 -5.493 20.925 1.00 28.78 217 LYS A O 1
ATOM 1679 N N . GLY A 1 218 ? 23.031 -7.686 21.346 1.00 27.08 218 GLY A N 1
ATOM 1680 C CA . GLY A 1 218 ? 21.654 -7.837 20.897 1.00 27.08 218 GLY A CA 1
ATOM 1681 C C . GLY A 1 218 ? 20.623 -6.973 21.621 1.00 27.08 218 GLY A C 1
ATOM 1682 O O . GLY A 1 218 ? 20.658 -6.801 22.839 1.00 27.08 218 GLY A O 1
ATOM 1683 N N . TYR A 1 219 ? 19.650 -6.519 20.837 1.00 27.30 219 TYR A N 1
ATOM 1684 C CA . TYR A 1 219 ? 18.336 -6.118 21.317 1.00 27.30 219 TYR A CA 1
ATOM 1685 C C . TYR A 1 219 ? 17.460 -7.375 21.441 1.00 27.30 219 TYR A C 1
ATOM 1687 O O . TYR A 1 219 ? 17.373 -8.142 20.476 1.00 27.30 219 TYR A O 1
ATOM 1695 N N . PRO A 1 220 ? 16.825 -7.636 22.597 1.00 31.66 220 PRO A N 1
ATOM 1696 C CA . PRO A 1 220 ? 15.819 -8.676 22.695 1.00 31.66 220 PRO A CA 1
ATOM 1697 C C . PRO A 1 220 ? 14.536 -8.172 22.024 1.00 31.66 220 PRO A C 1
ATOM 1699 O O . PRO A 1 220 ? 14.164 -7.011 22.182 1.00 31.66 220 PRO A O 1
ATOM 1702 N N . ASN A 1 221 ? 13.861 -9.080 21.322 1.00 32.06 221 ASN A N 1
ATOM 1703 C CA . ASN A 1 221 ? 12.624 -8.904 20.550 1.00 32.06 221 ASN A CA 1
ATOM 1704 C C . ASN A 1 221 ? 12.859 -8.446 19.105 1.00 32.06 221 ASN A C 1
ATOM 1706 O O . ASN A 1 221 ? 12.865 -7.264 18.770 1.00 32.06 221 ASN A O 1
ATOM 1710 N N . GLY A 1 222 ? 13.032 -9.449 18.241 1.00 33.03 222 GLY A N 1
ATOM 1711 C CA . GLY A 1 222 ? 13.058 -9.296 16.797 1.00 33.03 222 GLY A CA 1
ATOM 1712 C C . GLY A 1 222 ? 11.738 -8.736 16.272 1.00 33.03 222 GLY A C 1
ATOM 1713 O O . GLY A 1 222 ? 10.730 -9.432 16.233 1.00 33.03 222 GLY A O 1
ATOM 1714 N N . GLY A 1 223 ? 11.783 -7.482 15.839 1.00 24.31 223 GLY A N 1
ATOM 1715 C CA . GLY A 1 223 ? 10.902 -6.924 14.825 1.00 24.31 223 GLY A CA 1
ATOM 1716 C C . GLY A 1 223 ? 11.775 -6.617 13.618 1.00 24.31 223 GLY A C 1
ATOM 1717 O O . GLY A 1 223 ? 12.624 -5.731 13.671 1.00 24.31 223 GLY A O 1
ATOM 1718 N N . LEU A 1 224 ? 11.633 -7.408 12.560 1.00 25.91 224 LEU A N 1
ATOM 1719 C CA . LEU A 1 224 ? 12.313 -7.200 11.290 1.00 25.91 224 LEU A CA 1
ATOM 1720 C C . LEU A 1 224 ? 11.790 -5.877 10.697 1.00 25.91 224 LEU A C 1
ATOM 1722 O O . LEU A 1 224 ? 10.745 -5.859 10.055 1.00 25.91 224 LEU A O 1
ATOM 1726 N N . ILE A 1 225 ? 12.474 -4.756 10.943 1.00 26.30 225 ILE A N 1
ATOM 1727 C CA . ILE A 1 225 ? 12.190 -3.483 10.268 1.00 26.30 225 ILE A CA 1
ATOM 1728 C C . ILE A 1 225 ? 12.685 -3.623 8.825 1.00 26.30 225 ILE A C 1
ATOM 1730 O O . ILE A 1 225 ? 13.771 -3.182 8.462 1.00 26.30 225 ILE A O 1
ATOM 1734 N N . VAL A 1 226 ? 11.878 -4.268 7.986 1.00 26.67 226 VAL A N 1
ATOM 1735 C CA . VAL A 1 226 ? 11.911 -4.053 6.540 1.00 26.67 226 VAL A CA 1
ATOM 1736 C C . VAL A 1 226 ? 11.082 -2.796 6.300 1.00 26.67 226 VAL A C 1
ATOM 1738 O O . VAL A 1 226 ? 9.923 -2.852 5.901 1.00 26.67 226 VAL A O 1
ATOM 1741 N N . LEU A 1 227 ? 11.667 -1.635 6.610 1.00 26.44 227 LEU A N 1
ATOM 1742 C CA . LEU A 1 227 ? 11.179 -0.361 6.091 1.00 26.44 227 LEU A CA 1
ATOM 1743 C C . LEU A 1 227 ? 11.433 -0.399 4.585 1.00 26.44 227 LEU A C 1
ATOM 1745 O O . LEU A 1 227 ? 12.535 -0.133 4.106 1.00 26.44 227 LEU A O 1
ATOM 1749 N N . LEU A 1 228 ? 10.408 -0.830 3.850 1.00 28.12 228 LEU A N 1
ATOM 1750 C CA . LEU A 1 228 ? 10.337 -0.735 2.403 1.00 28.12 228 LEU A CA 1
ATOM 1751 C C . LEU A 1 228 ? 10.741 0.684 1.990 1.00 28.12 228 LEU A C 1
ATOM 1753 O O . LEU A 1 228 ? 10.130 1.670 2.397 1.00 28.12 228 LEU A O 1
ATOM 1757 N N . ILE A 1 229 ? 11.750 0.757 1.126 1.00 30.97 229 ILE A N 1
ATOM 1758 C CA . ILE A 1 229 ? 12.338 1.948 0.487 1.00 30.97 229 ILE A CA 1
ATOM 1759 C C . ILE A 1 229 ? 11.314 2.727 -0.391 1.00 30.97 229 ILE A C 1
ATOM 1761 O O . ILE A 1 229 ? 11.665 3.597 -1.176 1.00 30.97 229 ILE A O 1
ATOM 1765 N N . GLY A 1 230 ? 10.009 2.492 -0.237 1.00 27.52 230 GLY A N 1
ATOM 1766 C CA . GLY A 1 230 ? 8.948 3.142 -1.009 1.00 27.52 230 GLY A CA 1
ATOM 1767 C C . GLY A 1 230 ? 8.591 4.570 -0.578 1.00 27.52 230 GLY A C 1
ATOM 1768 O O . GLY A 1 230 ? 7.910 5.259 -1.330 1.00 27.52 230 GLY A O 1
ATOM 1769 N N . LEU A 1 231 ? 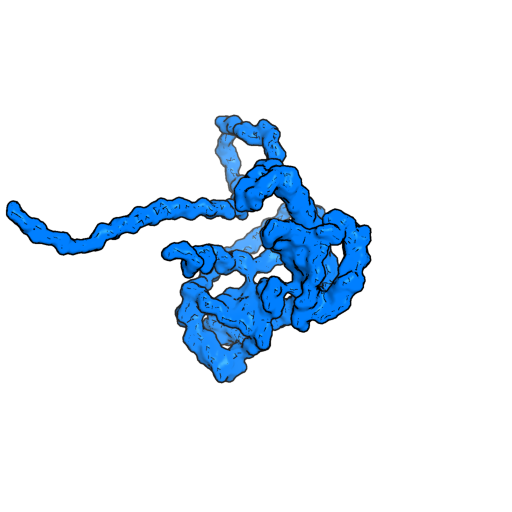9.034 5.049 0.594 1.00 30.36 231 LEU A N 1
ATOM 1770 C CA . LEU A 1 231 ? 8.622 6.373 1.096 1.00 30.36 231 LEU A CA 1
ATOM 1771 C C . LEU A 1 231 ? 9.534 7.531 0.645 1.00 30.36 231 LEU A C 1
ATOM 1773 O O . LEU A 1 231 ? 9.108 8.683 0.664 1.00 30.36 231 LEU A O 1
ATOM 1777 N N . ALA A 1 232 ? 10.759 7.255 0.184 1.00 31.42 232 ALA A N 1
ATOM 1778 C CA . ALA A 1 232 ? 11.708 8.308 -0.199 1.00 31.42 232 ALA A CA 1
ATOM 1779 C C . ALA A 1 232 ? 11.349 9.024 -1.520 1.00 31.42 232 ALA A C 1
ATOM 1781 O O . ALA A 1 232 ? 11.797 10.141 -1.750 1.00 31.42 232 ALA A O 1
ATOM 1782 N N . VAL A 1 233 ? 10.498 8.435 -2.370 1.00 32.00 233 VAL A N 1
ATOM 1783 C CA . VAL A 1 233 ? 10.097 9.045 -3.658 1.00 32.00 233 VAL A CA 1
ATOM 1784 C C . VAL A 1 233 ? 8.906 10.015 -3.502 1.00 32.00 233 VAL A C 1
ATOM 1786 O O . VAL A 1 233 ? 8.656 10.853 -4.365 1.00 32.00 233 VAL A O 1
ATOM 1789 N N . MET A 1 234 ? 8.186 9.973 -2.376 1.00 32.94 234 MET A N 1
ATOM 1790 C CA . MET A 1 234 ? 6.879 10.633 -2.209 1.00 32.94 234 MET A CA 1
ATOM 1791 C C . MET A 1 234 ? 6.913 12.118 -1.800 1.00 32.94 234 MET A C 1
ATOM 1793 O O . MET A 1 234 ? 5.854 12.706 -1.594 1.00 32.94 234 MET A O 1
ATOM 1797 N N . LEU A 1 235 ? 8.083 12.761 -1.702 1.00 32.22 235 LEU A N 1
ATOM 1798 C CA . LEU A 1 235 ? 8.178 14.161 -1.242 1.00 32.22 235 LEU A CA 1
ATOM 1799 C C . LEU A 1 235 ? 8.589 15.191 -2.305 1.00 32.22 235 LEU A C 1
ATOM 1801 O O . LEU A 1 235 ? 8.563 16.384 -2.015 1.00 32.22 235 LEU A O 1
ATOM 1805 N N . ALA A 1 236 ? 8.855 14.783 -3.549 1.00 32.88 236 ALA A N 1
ATOM 1806 C CA . ALA A 1 236 ? 9.210 15.723 -4.622 1.00 32.88 236 ALA A CA 1
ATOM 1807 C C . ALA A 1 236 ? 8.030 16.191 -5.508 1.00 32.88 236 ALA A C 1
ATOM 1809 O O . ALA A 1 236 ? 8.225 17.064 -6.346 1.00 32.88 236 ALA A O 1
ATOM 1810 N N . VAL A 1 237 ? 6.809 15.649 -5.358 1.00 37.78 237 VAL A N 1
ATOM 1811 C CA . VAL A 1 237 ? 5.739 15.827 -6.377 1.00 37.78 237 VAL A CA 1
ATOM 1812 C C . VAL A 1 237 ? 4.489 16.591 -5.898 1.00 37.78 237 VAL A C 1
ATOM 1814 O O . VAL A 1 237 ? 3.635 16.932 -6.712 1.00 37.78 237 VAL A O 1
ATOM 1817 N N . TYR A 1 238 ? 4.356 16.970 -4.622 1.00 30.05 238 TYR A N 1
ATOM 1818 C CA . TYR A 1 238 ? 3.094 17.555 -4.124 1.00 30.05 238 TYR A CA 1
ATOM 1819 C C . TYR A 1 238 ? 3.108 19.071 -3.861 1.00 30.05 238 TYR A C 1
ATOM 1821 O O . TYR A 1 238 ? 2.614 19.497 -2.826 1.00 30.05 238 TYR A O 1
ATOM 1829 N N . TRP A 1 239 ? 3.629 19.908 -4.770 1.00 28.67 239 TRP A N 1
ATOM 1830 C CA . TRP A 1 239 ? 3.427 21.376 -4.684 1.00 28.67 239 TRP A CA 1
ATOM 1831 C C . TRP A 1 239 ? 3.172 22.117 -6.012 1.00 28.67 239 TRP A C 1
ATOM 1833 O O . TRP A 1 239 ? 3.179 23.343 -6.026 1.00 28.67 239 TRP A O 1
ATOM 1843 N N . GLU A 1 240 ? 2.821 21.434 -7.109 1.00 32.59 240 GLU A N 1
ATOM 1844 C CA . GLU A 1 240 ? 2.486 22.107 -8.385 1.00 32.59 240 GLU A CA 1
ATOM 1845 C C . GLU A 1 240 ? 1.012 21.954 -8.792 1.00 32.59 240 GLU A C 1
ATOM 1847 O O . GLU A 1 240 ? 0.677 21.638 -9.934 1.00 32.59 240 GLU A O 1
ATOM 1852 N N . LYS A 1 241 ? 0.083 22.164 -7.847 1.00 34.78 241 LYS A N 1
ATOM 1853 C CA . LYS A 1 241 ? -1.332 22.357 -8.212 1.00 34.78 241 LYS A CA 1
ATOM 1854 C C . LYS A 1 241 ? -2.186 23.115 -7.196 1.00 34.78 241 LYS A C 1
ATOM 1856 O O . LYS A 1 241 ? -3.304 22.695 -6.920 1.00 34.78 241 LYS A O 1
ATOM 1861 N N . ARG A 1 242 ? -1.709 24.247 -6.668 1.00 32.69 242 ARG A N 1
ATOM 1862 C CA . ARG A 1 242 ? -2.570 25.353 -6.197 1.00 32.69 242 ARG A CA 1
ATOM 1863 C C . ARG A 1 242 ? -1.795 26.672 -6.242 1.00 32.69 242 ARG A C 1
ATOM 1865 O O . ARG A 1 242 ? -0.879 26.847 -5.446 1.00 32.69 242 ARG A O 1
ATOM 1872 N N . GLY A 1 243 ? -2.217 27.583 -7.118 1.00 34.09 243 GLY A N 1
ATOM 1873 C CA . GLY A 1 243 ? -1.713 28.957 -7.216 1.00 34.09 243 GLY A CA 1
ATOM 1874 C C . GLY A 1 243 ? -1.365 29.337 -8.636 1.00 34.09 243 GLY A C 1
ATOM 1875 O O . GLY A 1 243 ? -0.158 29.323 -8.939 1.00 34.09 243 GLY A O 1
#

Foldseek 3Di:
DDDDDDDDDPDPPPDDDPDPPPPPPPPPDDDDDDDPPPPPPDDPLLVVLVVVCVVLVHDSVVSSLLVVVVVLLVVVQVCCVPPVQFWWLGWDWDPPPHTAIETETQDPQVVVCVVVCVVVVSRVVRYDYDYDNGHNNVQVVLQVLQCVLCVVVVFDWDWDQDSVNSAIEIEHAPVRVVVVVVCVVVVSGDHDPRYDYDYDNDDDDDPDDDDPPDPDDDDPDDDPPPVPPNPVVPPPPPDPPDD

Radius of gyration: 23.72 Å; Cα contacts (8 Å, |Δi|>4): 255; chains: 1; bounding box: 50×80×60 Å

Nearest PDB structures (foldseek):
  3pro-assembly1_C  TM=7.460E-01  e=8.934E-06  Lysobacter enzymogenes
  6q15-assembly1_V  TM=3.758E-01  e=1.502E-01  Salmonella enterica subsp. enterica serovar Typhimurium str. LT2
  3gr1-assembly2_F-5  TM=3.823E-01  e=2.184E-01  Salmonella enterica subsp. enterica serovar Typhimurium
  3gr1-assembly10_H  TM=3.118E-01  e=1.502E-01  Salmonella enterica subsp. enterica serovar Typhimurium
  3gr0-assembly2_B  TM=2.964E-01  e=9.169E-01  Salmonella enterica subsp. enterica serovar Typhimurium

Secondary structure (DSSP, 8-state):
-------------------------------------TTTT--HHHHHHHHHHHHHT--HHHHHHHHHHHHHHHHHHHHHHHH-TTTEEEEEEE-SSS-EEEEEESS-HHHHTHHHHHH-GGGTTTEEEEE-SS-HHHHHHHHHHHHHHHHTTT--EEEEEETTTTEEEEEEETTTHHHHHHHHHTTSS---TTEEEEEES----------------PPSS-------TTSTTTTSSTTSS--

Mean predicted aligned error: 15.0 Å

Solvent-accessible surface area (backbone atoms only — not comparable to full-atom values): 15360 Å² total; per-residue (Å²): 135,85,86,86,91,86,82,83,86,84,78,83,79,86,74,85,76,85,74,85,73,87,68,86,73,80,80,84,76,84,86,80,94,84,70,86,73,88,69,84,82,69,59,67,68,60,54,52,18,45,55,50,8,66,76,67,77,48,50,47,68,54,32,48,50,49,52,53,51,49,56,53,48,54,55,50,47,54,49,41,62,70,74,35,46,84,29,32,18,45,68,51,78,38,76,68,98,55,69,31,42,38,37,27,10,46,56,67,39,80,67,66,47,50,67,54,34,73,75,40,60,89,44,60,88,32,57,42,78,43,80,37,88,54,20,38,57,55,42,50,52,51,43,52,54,39,52,47,38,33,50,78,67,76,42,78,64,48,60,42,74,41,51,94,75,60,29,24,39,35,39,29,20,58,87,47,41,69,60,50,55,49,32,41,77,69,63,63,29,64,72,55,93,51,49,43,82,40,85,35,83,67,74,85,79,80,81,78,67,85,81,79,81,72,92,72,80,84,78,87,77,92,70,85,81,76,73,69,82,50,68,80,73,72,76,83,73,86,80,87,84,82,134

Sequence (243 aa):
MKNRLSGKATFIFLGAVLVLVFTAVVYAQGQDSSGKSGLEGKDPLLYDAQGYASNNNVSTEEALRQFQLQDIAGKLDAELSMNETETFAGLWLEHNPEFRVVVQFTRDGETTIKPYMGKYPELANVVEVRTAEVSLTELQRTQAEASSSARTLDIPVGSGINVRENRVELYVAKADMNRFDGAVRKNEIRLADKVRAILVEAIETVETGPVIVNEGKGYPNGGLIVLLIGLAVMLAVYWEKRG

pLDDT: mean 72.85, std 29.18, range [24.31, 98.81]